Protein 3LMZ (pdb70)

InterPro domains:
  IPR006311 Twin-arginine translocation pathway, signal sequence [PS51318] (1-27)
  IPR013022 Xylose isomerase-like, TIM barrel domain [PF01261] (85-278)
  IPR036237 Xylose isomerase-like superfamily [SSF51658] (41-278)
  IPR050312 IolE/XylA/MocC-like [PTHR12110] (43-262)

Organism: Parabacteroides distasonis (strain ATCC 8503 / DSM 20701 / CIP 104284 / JCM 5825 / NCTC 11152) (NCBI:txid435591)

B-factor: mean 19.04, std 8.95, range [8.29, 67.95]

Foldseek 3Di:
DDDDDFFDDFQAAEAECLLQVVHEPLVVLVLCLVLVHAEYAAECRHPNLPHDLVRLVVSQVSSVVSNHDHAEYDQDEEDLVSVVSQLVSCVSNPYQEYEYAYDLVCVVVVLVSCVVRVGAYAYDADADVDDQRQAQVRQCVSPVPGDLSYHAHACASRQQNVHQSLVSCVVRVSRHQHEDFFWAHSHVPTDTFAAPPHDRDLLSNRPNPSSDNYYHYDGDDDSDCSVSVSRNSVVNSVSSGPD

Nearest PDB structures (foldseek):
  3lmz-assembly1_A-2  TM=1.003E+00  e=5.237E-51  Parabacteroides distasonis ATCC 8503
  3p6l-assembly1_A  TM=9.126E-01  e=1.736E-17  Parabacteroides distasonis ATCC 8503
  4kw2-assembly1_A  TM=7.508E-01  e=4.334E-14  Parabacteroides distasonis ATCC 8503
  7vpf-assembly1_B  TM=7.564E-01  e=5.403E-09  Paenibacillus sp. FSL H7-0331
  3u0h-assembly1_A  TM=7.330E-01  e=3.744E-09  Alicyclobacillus acidocaldarius subsp. acidocaldarius DSM 446

Solvent-accessible surface area: 11528 Å² total

Structure (mmCIF, N/CA/C/O backbone):
data_3LMZ
#
_entry.id   3LMZ
#
_cell.length_a   78.594
_cell.length_b   81.906
_cell.length_c   95.485
_cell.angle_alpha   90.000
_cell.angle_beta   90.000
_cell.angle_gamma   90.000
#
_symmetry.space_group_name_H-M   'C 2 2 21'
#
loop_
_entity.id
_entity.type
_entity.pdbx_description
1 polymer 'Putative sugar isomerase'
2 non-polymer 'CITRIC ACID'
3 non-polymer DI(HYDROXYETHYL)ETHE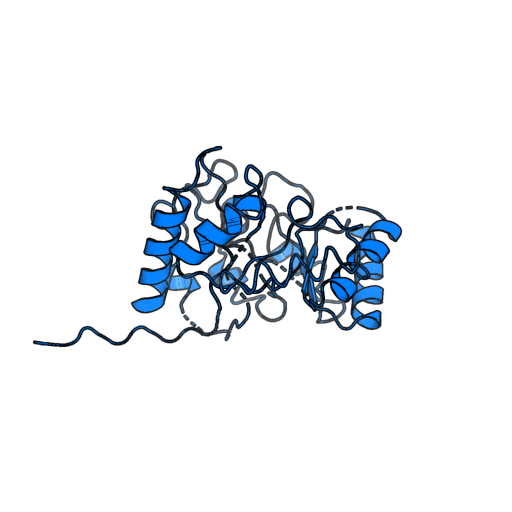R
4 non-polymer 'TRIETHYLENE GLYCOL'
5 water water
#
loop_
_atom_site.group_PDB
_atom_site.id
_atom_site.type_symbol
_atom_site.label_atom_id
_atom_site.label_alt_id
_atom_site.label_comp_id
_atom_site.label_asym_id
_atom_site.label_entity_id
_atom_site.label_seq_id
_atom_site.pdbx_PDB_ins_code
_atom_site.Cartn_x
_atom_site.Cartn_y
_atom_site.Cartn_z
_atom_site.occupancy
_atom_site.B_iso_or_equiv
_atom_site.auth_seq_id
_atom_site.auth_comp_id
_atom_site.auth_asym_id
_atom_site.auth_atom_id
_atom_site.pdbx_PDB_model_num
ATOM 1 N N . VAL A 1 7 ? -23.026 5.466 24.627 1.00 27.27 33 VAL A N 1
ATOM 2 C CA . VAL A 1 7 ? -21.776 6.203 25.086 1.00 27.61 33 VAL A CA 1
ATOM 3 C C . VAL A 1 7 ? -20.795 5.271 25.826 1.00 26.42 33 VAL A C 1
ATOM 4 O O . VAL A 1 7 ? -21.179 4.596 26.789 1.00 29.15 33 VAL A O 1
ATOM 8 N N A LYS A 1 8 ? -19.563 5.211 25.328 0.50 21.55 34 LYS A N 1
ATOM 9 N N B LYS A 1 8 ? -19.553 5.236 25.356 0.50 21.86 34 LYS A N 1
ATOM 10 C CA A LYS A 1 8 ? -18.504 4.390 25.889 0.50 20.57 34 LYS A CA 1
ATOM 11 C CA B LYS A 1 8 ? -18.520 4.362 25.882 0.50 20.95 34 LYS A CA 1
ATOM 12 C C A LYS A 1 8 ? -17.384 5.265 26.466 0.50 19.29 34 LYS A C 1
ATOM 13 C C B LYS A 1 8 ? -17.354 5.195 26.453 0.50 19.61 34 LYS A C 1
ATOM 14 O O A LYS A 1 8 ? -16.689 5.971 25.714 0.50 20.03 34 LYS A O 1
ATOM 15 O O B LYS A 1 8 ? -16.597 5.807 25.683 0.50 20.37 34 LYS A O 1
ATOM 26 N N . PRO A 1 9 ? -17.202 5.220 27.793 1.00 20.24 35 PRO A N 1
ATOM 27 C CA . PRO A 1 9 ? -16.087 5.928 28.440 1.00 20.55 35 PRO A CA 1
ATOM 28 C C . PRO A 1 9 ? -14.725 5.595 27.893 1.00 17.02 35 PRO A C 1
ATOM 29 O O . PRO A 1 9 ? -14.430 4.441 27.614 1.00 17.10 35 PRO A O 1
ATOM 33 N N . LYS A 1 10 ? -13.870 6.610 27.794 1.00 17.12 36 LYS A N 1
ATOM 34 C CA . LYS A 1 10 ? -12.486 6.383 27.387 1.00 16.17 36 LYS A CA 1
ATOM 35 C C . LYS A 1 10 ? -11.714 5.632 28.469 1.00 16.07 36 LYS A C 1
ATOM 36 O O . LYS A 1 10 ? -12.174 5.501 29.605 1.00 17.41 36 LYS A O 1
ATOM 42 N N . ALA A 1 11 ? -10.540 5.144 28.105 1.00 16.86 37 ALA A N 1
ATOM 43 C CA . ALA A 1 11 ? -9.711 4.415 29.067 1.00 17.15 37 ALA A CA 1
ATOM 44 C C . ALA A 1 11 ? -9.310 5.303 30.238 1.00 16.71 37 ALA A C 1
ATOM 45 O O . ALA A 1 11 ? -9.039 6.501 30.065 1.00 18.28 37 ALA A O 1
ATOM 47 N N . PRO A 1 12 ? -9.290 4.721 31.462 1.00 18.39 38 PRO A N 1
ATOM 48 C CA . PRO A 1 12 ? -8.720 5.453 32.598 1.00 19.46 38 PRO A CA 1
ATOM 49 C C . PRO A 1 12 ? -7.316 5.892 32.315 1.00 18.64 38 PRO A C 1
ATOM 50 O O . PRO A 1 12 ? -6.579 5.127 31.734 1.00 19.35 38 PRO A O 1
ATOM 54 N N . LYS A 1 13 ? -6.968 7.094 32.759 1.00 15.64 39 LYS A N 1
ATOM 55 C CA . LYS A 1 13 ? -5.583 7.553 32.635 1.00 16.07 39 LYS A CA 1
ATOM 56 C C . LYS A 1 13 ? -4.654 6.755 33.539 1.00 17.33 39 LYS A C 1
ATOM 57 O O . LYS A 1 13 ? -5.020 6.415 34.664 1.00 18.40 39 LYS A O 1
ATOM 63 N N . ALA A 1 14 ? -3.469 6.447 33.008 1.00 16.31 40 ALA A N 1
ATOM 64 C CA . ALA A 1 14 ? -2.454 5.693 33.752 1.00 16.78 40 ALA A CA 1
ATOM 65 C C . ALA A 1 14 ? -2.022 6.425 35.017 1.00 19.68 40 ALA A C 1
ATOM 66 O O . ALA A 1 14 ? -2.081 7.653 35.103 1.00 20.46 40 ALA A O 1
ATOM 68 N N . VAL A 1 15 ? -1.669 5.631 36.028 1.00 20.56 41 VAL A N 1
ATOM 69 C CA . VAL A 1 15 ? -1.142 6.147 37.302 1.00 22.90 41 VAL A CA 1
ATOM 70 C C . VAL A 1 15 ? 0.348 6.305 37.190 1.00 21.21 41 VAL A C 1
ATOM 71 O O . VAL A 1 15 ? 1.014 5.435 36.639 1.00 25.64 41 VAL A O 1
ATOM 75 N N . ASN A 1 16 ? 0.864 7.450 37.645 1.00 17.28 42 ASN A N 1
ATOM 76 C CA . ASN A 1 16 ? 2.304 7.710 37.599 1.00 17.05 42 ASN A CA 1
ATOM 77 C C . ASN A 1 16 ? 2.781 8.194 38.943 1.00 16.50 42 ASN A C 1
ATOM 78 O O . ASN A 1 16 ? 2.060 8.859 39.664 1.00 16.15 42 ASN A O 1
ATOM 83 N N . PRO A 1 17 ? 4.000 7.829 39.327 1.00 15.72 43 PRO A N 1
ATOM 84 C CA . PRO A 1 17 ? 4.51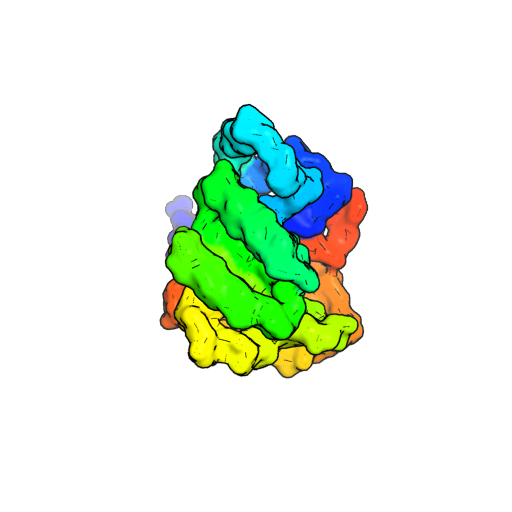8 8.210 40.662 1.00 15.56 43 PRO A CA 1
ATOM 85 C C . PRO A 1 17 ? 5.074 9.629 40.791 1.00 16.92 43 PRO A C 1
ATOM 86 O O . PRO A 1 17 ? 5.295 10.121 41.912 1.00 15.55 43 PRO A O 1
ATOM 90 N N . PHE A 1 18 ? 5.436 10.193 39.645 1.00 15.40 44 PHE A N 1
ATOM 91 C CA . PHE A 1 18 ? 6.016 11.509 39.555 1.00 12.92 44 PHE A CA 1
ATOM 92 C C . PHE A 1 18 ? 4.945 12.610 39.513 1.00 16.40 44 PHE A C 1
ATOM 93 O O . PHE A 1 18 ? 3.778 12.349 39.260 1.00 18.56 44 PHE A O 1
ATOM 101 N N . HIS A 1 19 ? 5.387 13.846 39.696 1.00 16.64 45 HIS A N 1
ATOM 102 C CA . HIS A 1 19 ? 4.524 15.018 39.648 1.00 17.10 45 HIS A CA 1
ATOM 103 C C . HIS A 1 19 ? 5.015 15.968 38.541 1.00 17.07 45 HIS A C 1
ATOM 104 O O . HIS A 1 19 ? 6.200 16.267 38.430 1.00 18.65 45 HIS A O 1
ATOM 111 N N . LEU A 1 20 ? 4.101 16.478 37.731 1.00 13.57 46 LEU A N 1
ATOM 112 C CA . LEU A 1 20 ? 4.388 17.437 36.690 1.00 12.53 46 LEU A CA 1
ATOM 113 C C . LEU A 1 20 ? 4.570 18.842 37.284 1.00 12.75 46 LEU A C 1
ATOM 114 O O . LEU A 1 20 ? 3.717 19.357 38.025 1.00 13.46 46 LEU A O 1
ATOM 119 N N . GLY A 1 21 ? 5.679 19.480 36.910 1.00 12.81 47 GLY A N 1
ATOM 120 C CA . GLY A 1 21 ? 5.940 20.852 37.344 1.00 13.01 47 GLY A CA 1
ATOM 121 C C . GLY A 1 21 ? 6.533 21.699 36.249 1.00 13.35 47 GLY A C 1
ATOM 122 O O . GLY A 1 21 ? 6.652 21.280 35.086 1.00 12.26 47 GLY A O 1
ATOM 139 N N . ALA A 1 23 ? 9.909 24.315 35.604 1.00 12.27 49 ALA A N 1
ATOM 140 C CA . ALA A 1 23 ? 11.213 24.821 35.990 1.00 12.38 49 ALA A CA 1
ATOM 141 C C . ALA A 1 23 ? 11.126 26.363 35.783 1.00 12.62 49 ALA A C 1
ATOM 142 O O . ALA A 1 23 ? 10.558 26.829 34.772 1.00 13.68 49 ALA A O 1
ATOM 144 N N . GLY A 1 24 ? 11.657 27.153 36.726 1.00 13.13 50 GLY A N 1
ATOM 145 C CA . GLY A 1 24 ? 11.467 28.592 36.657 1.00 12.26 50 GLY A CA 1
ATOM 146 C C . GLY A 1 24 ? 12.137 29.273 35.463 1.00 11.25 50 GLY A C 1
ATOM 147 O O . GLY A 1 24 ? 11.594 30.291 34.958 1.00 13.95 50 GLY A O 1
ATOM 148 N N . TYR A 1 25 ? 13.261 28.763 34.980 1.00 12.51 51 TYR A N 1
ATOM 149 C CA . TYR A 1 25 ? 13.947 29.370 33.841 1.00 12.22 51 TYR A CA 1
ATOM 150 C C . TYR A 1 25 ? 13.067 29.460 32.594 1.00 12.53 51 TYR A C 1
ATOM 151 O O . TYR A 1 25 ? 13.260 30.335 31.734 1.00 13.82 51 TYR A O 1
ATOM 160 N N . THR A 1 26 ? 12.089 28.540 32.491 1.00 12.61 52 THR A N 1
ATOM 161 C CA . THR A 1 26 ? 11.123 28.661 31.388 1.00 12.18 52 THR A CA 1
ATOM 162 C C . THR A 1 26 ? 10.565 30.090 31.263 1.00 13.32 52 THR A C 1
ATOM 163 O O . THR A 1 26 ? 10.282 30.576 30.162 1.00 15.36 52 THR A O 1
ATOM 167 N N . PHE A 1 27 ? 10.343 30.738 32.443 1.00 11.95 53 PHE A N 1
ATOM 168 C CA . PHE A 1 27 ? 9.751 32.059 32.557 1.00 13.60 53 PHE A CA 1
ATOM 169 C C . PHE A 1 27 ? 10.795 33.106 32.955 1.00 14.07 53 PHE A C 1
ATOM 170 O O . PHE A 1 27 ? 10.427 34.140 33.508 1.00 13.88 53 PHE A O 1
ATOM 178 N N . VAL A 1 28 ? 12.044 32.992 32.499 1.00 13.81 54 VAL A N 1
ATOM 179 C CA . VAL A 1 28 ? 13.062 33.991 32.832 1.00 12.82 54 VAL A CA 1
ATOM 180 C C . VAL A 1 28 ? 12.689 35.379 32.356 1.00 14.46 54 VAL A C 1
ATOM 181 O O . VAL A 1 28 ? 13.067 36.366 32.987 1.00 14.37 54 VAL A O 1
ATOM 185 N N . ASN A 1 29 ? 11.926 35.480 31.250 1.00 14.19 55 ASN A N 1
ATOM 186 C CA . ASN A 1 29 ? 11.540 36.751 30.700 1.00 14.44 55 ASN A CA 1
ATOM 187 C C . ASN A 1 29 ? 10.182 37.304 31.199 1.00 14.54 55 ASN A C 1
ATOM 188 O O . ASN A 1 29 ? 9.704 38.358 30.694 1.00 17.61 55 ASN A O 1
ATOM 193 N N . PHE A 1 30 ? 9.558 36.601 32.165 1.00 13.43 56 PHE A N 1
ATOM 194 C CA . PHE A 1 30 ? 8.234 36.891 32.665 1.00 14.62 56 PHE A CA 1
ATOM 195 C C . PHE A 1 30 ? 8.155 36.995 34.166 1.00 14.19 56 PHE A C 1
ATOM 196 O O . PHE A 1 30 ? 8.927 36.332 34.879 1.00 15.82 56 PHE A O 1
ATOM 204 N N . ASP A 1 31 ? 7.264 37.842 34.657 1.00 13.24 57 ASP A N 1
ATOM 205 C CA . ASP A 1 31 ? 7.074 37.983 36.081 1.00 15.02 57 ASP A CA 1
ATOM 206 C C . ASP A 1 31 ? 6.340 36.818 36.712 1.00 15.40 57 ASP A C 1
ATOM 207 O O . ASP A 1 31 ? 5.809 35.913 36.047 1.00 13.91 57 ASP A O 1
ATOM 212 N N . LEU A 1 32 ? 6.313 36.842 38.032 1.00 15.11 58 LEU A N 1
ATOM 213 C CA . LEU A 1 32 ? 5.649 35.740 38.756 1.00 14.23 58 LEU A CA 1
ATOM 214 C C . LEU A 1 32 ? 4.152 35.660 38.468 1.00 13.53 58 LEU A C 1
ATOM 215 O O . LEU A 1 32 ? 3.621 34.544 38.340 1.00 13.52 58 LEU A O 1
ATOM 220 N N A ASP A 1 33 ? 3.488 36.807 38.364 0.50 15.20 59 ASP A N 1
ATOM 221 N N B ASP A 1 33 ? 3.490 36.800 38.370 0.50 13.48 59 ASP A N 1
ATOM 222 C CA A ASP A 1 33 ? 2.049 36.816 38.024 0.50 17.69 59 ASP A CA 1
ATOM 223 C CA B ASP A 1 33 ? 2.049 36.798 38.070 0.50 14.87 59 ASP A CA 1
ATOM 224 C C A ASP A 1 33 ? 1.791 36.031 36.739 0.50 17.70 59 ASP A C 1
ATOM 225 C C B ASP A 1 33 ? 1.739 36.088 36.724 0.50 16.79 59 ASP A C 1
ATOM 226 O O A ASP A 1 33 ? 0.967 35.104 36.685 0.50 15.38 59 ASP A O 1
ATOM 227 O O B ASP A 1 33 ? 0.833 35.239 36.624 0.50 16.39 59 ASP A O 1
ATOM 236 N N . THR A 1 34 ? 2.506 36.405 35.686 1.00 15.24 60 THR A N 1
ATOM 237 C CA . THR A 1 34 ? 2.353 35.760 34.373 1.00 14.34 60 THR A CA 1
ATOM 238 C C . THR A 1 34 ? 2.665 34.259 34.490 1.00 13.54 60 THR A C 1
ATOM 239 O O . THR A 1 34 ? 1.955 33.426 33.924 1.00 13.97 60 THR A O 1
ATOM 243 N N . THR A 1 35 ? 3.740 33.918 35.210 1.00 12.59 61 THR A N 1
ATOM 244 C CA . THR A 1 35 ? 4.130 32.501 35.409 1.00 12.86 61 THR A CA 1
ATOM 245 C C . THR A 1 35 ? 3.007 31.718 36.078 1.00 13.50 61 THR A C 1
ATOM 246 O O . THR A 1 35 ? 2.605 30.698 35.592 1.00 13.83 61 THR A O 1
ATOM 250 N N . LEU A 1 36 ? 2.478 32.224 37.195 1.00 13.75 62 LEU A N 1
ATOM 251 C CA . LEU A 1 36 ? 1.447 31.489 37.943 1.00 11.96 62 LEU A CA 1
ATOM 252 C C . LEU A 1 36 ? 0.147 31.387 37.123 1.00 13.92 62 LEU A C 1
ATOM 253 O O . LEU A 1 36 ? -0.498 30.354 37.144 1.00 15.05 62 LEU A O 1
ATOM 258 N N . LYS A 1 37 ? -0.238 32.429 36.430 1.00 13.16 63 LYS A N 1
ATOM 259 C CA . LYS A 1 37 ? -1.425 32.387 35.610 1.00 14.90 63 LYS A CA 1
ATOM 260 C C . LYS A 1 37 ? -1.294 31.314 34.500 1.00 15.38 63 LYS A C 1
ATOM 261 O O . LYS A 1 37 ? -2.245 30.573 34.182 1.00 15.16 63 LYS A O 1
ATOM 267 N N . THR A 1 38 ? -0.090 31.221 33.908 1.00 13.92 64 THR A N 1
ATOM 268 C CA . THR A 1 38 ? 0.137 30.250 32.897 1.00 12.98 64 THR A CA 1
ATOM 269 C C . THR A 1 38 ? 0.057 28.861 33.482 1.00 12.72 64 THR A C 1
ATOM 270 O O . THR A 1 38 ? -0.591 27.976 32.897 1.00 12.94 64 THR A O 1
ATOM 274 N N . LEU A 1 39 ? 0.737 28.585 34.598 1.00 12.19 65 LEU A N 1
ATOM 275 C CA . LEU A 1 39 ? 0.618 27.252 35.214 1.00 13.05 65 LEU A CA 1
ATOM 276 C C . LEU A 1 39 ? -0.844 26.904 35.526 1.00 12.03 65 LEU A C 1
ATOM 277 O O . LEU A 1 39 ? -1.272 25.771 35.338 1.00 13.88 65 LEU A O 1
ATOM 282 N N . GLU A 1 40 ? -1.559 27.848 36.091 1.00 12.30 66 GLU A N 1
ATOM 283 C CA . GLU A 1 40 ? -2.959 27.657 36.467 1.00 12.10 66 GLU A CA 1
ATOM 284 C C . GLU A 1 40 ? -3.773 27.188 35.239 1.00 11.71 66 GLU A C 1
ATOM 285 O O . GLU A 1 40 ? -4.541 26.244 35.295 1.00 13.33 66 GLU A O 1
ATOM 291 N N . ARG A 1 41 ? -3.603 27.888 34.114 1.00 11.91 67 ARG A N 1
ATOM 292 C CA . ARG A 1 41 ? -4.336 27.582 32.876 1.00 11.95 67 ARG A CA 1
ATOM 293 C C . ARG A 1 41 ? -3.915 26.185 32.322 1.00 12.50 67 ARG A C 1
ATOM 294 O O . ARG A 1 41 ? -4.726 25.532 31.724 1.00 12.64 67 ARG A O 1
ATOM 302 N N . LEU A 1 42 ? -2.651 25.813 32.528 1.00 12.48 68 LEU A N 1
ATOM 303 C CA . LEU A 1 42 ? -2.160 24.494 32.128 1.00 13.59 68 LEU A CA 1
ATOM 304 C C . LEU A 1 42 ? -2.427 23.362 33.088 1.00 13.60 68 LEU A C 1
ATOM 305 O O . LEU A 1 42 ? -2.083 22.234 32.820 1.00 11.98 68 LEU A O 1
ATOM 310 N N . ASP A 1 43 ? -3.116 23.636 34.200 1.00 12.35 69 ASP A N 1
ATOM 311 C CA . ASP A 1 43 ? -3.373 22.631 35.243 1.00 12.39 69 ASP A CA 1
ATOM 312 C C . ASP A 1 43 ? -2.102 22.041 35.837 1.00 13.27 69 ASP A C 1
ATOM 313 O O . ASP A 1 43 ? -2.028 20.862 36.158 1.00 15.01 69 ASP A O 1
ATOM 318 N N . ILE A 1 44 ? -1.101 22.894 36.055 1.00 13.86 70 ILE A N 1
ATOM 319 C CA . ILE A 1 44 ? 0.186 22.517 36.629 1.00 10.80 70 ILE A CA 1
ATOM 320 C C . ILE A 1 44 ? 0.252 23.130 38.037 1.00 11.98 70 ILE A C 1
ATOM 321 O O . ILE A 1 44 ? -0.029 24.323 38.203 1.00 13.12 70 ILE A O 1
ATOM 326 N N . HIS A 1 45 ? 0.681 22.316 38.995 1.00 14.03 71 HIS A N 1
ATOM 327 C CA . HIS A 1 45 ? 0.519 22.640 40.419 1.00 12.98 71 HIS A CA 1
ATOM 328 C C . HIS A 1 45 ? 1.841 22.773 41.146 1.00 11.58 71 HIS A C 1
ATOM 329 O O . HIS A 1 45 ? 1.817 22.969 42.331 1.00 12.57 71 HIS A O 1
ATOM 336 N N . TYR A 1 46 ? 2.967 22.674 40.410 1.00 12.24 72 TYR A N 1
ATOM 337 C CA . TYR A 1 46 ? 4.274 22.730 41.056 1.00 12.25 72 TYR A CA 1
ATOM 338 C C . TYR A 1 46 ? 5.219 23.630 40.253 1.00 12.90 72 TYR A C 1
ATOM 339 O O . TYR A 1 46 ? 5.305 23.486 39.062 1.00 13.84 72 TYR A O 1
ATOM 348 N N . LEU A 1 47 ? 5.966 24.468 40.992 1.00 12.97 73 LEU A N 1
ATOM 349 C CA . LEU A 1 47 ? 6.903 25.423 40.420 1.00 13.99 73 LEU A CA 1
ATOM 350 C C . LEU A 1 47 ? 8.229 25.302 41.206 1.00 13.46 73 LEU A C 1
ATOM 351 O O . LEU A 1 47 ? 8.234 25.354 42.440 1.00 14.88 73 LEU A O 1
ATOM 356 N N . CYS A 1 48 ? 9.330 25.215 40.447 1.00 11.90 74 CYS A N 1
ATOM 357 C CA . CYS A 1 48 ? 10.632 25.321 41.054 1.00 13.68 74 CYS A CA 1
ATOM 358 C C . CYS A 1 48 ? 11.000 26.810 41.111 1.00 14.71 74 CYS A C 1
ATOM 359 O O . CYS A 1 48 ? 10.889 27.523 40.105 1.00 16.13 74 CYS A O 1
ATOM 362 N N . ILE A 1 49 ? 11.415 27.303 42.302 1.00 13.12 75 ILE A N 1
ATOM 363 C CA . ILE A 1 49 ? 11.487 28.733 42.557 1.00 13.54 75 ILE A CA 1
ATOM 364 C C . ILE A 1 49 ? 12.846 29.300 42.162 1.00 13.27 75 ILE A C 1
ATOM 365 O O . ILE A 1 49 ? 13.872 28.884 42.753 1.00 12.59 75 ILE A O 1
ATOM 370 N N . LYS A 1 50 ? 12.835 30.347 41.312 1.00 14.51 76 LYS A N 1
ATOM 371 C CA . LYS A 1 50 ? 14.016 31.057 40.862 1.00 13.27 76 LYS A CA 1
ATOM 372 C C . LYS A 1 50 ? 14.132 32.437 41.499 1.00 14.23 76 LYS A C 1
ATOM 373 O O . LYS A 1 50 ? 13.133 33.030 41.876 1.00 14.02 76 LYS A O 1
ATOM 379 N N . ASP A 1 51 ? 15.381 32.874 41.629 1.00 14.71 77 ASP A N 1
ATOM 380 C CA . ASP A 1 51 ? 15.688 34.146 42.248 1.00 15.69 77 ASP A CA 1
ATOM 381 C C . ASP A 1 51 ? 15.038 35.351 41.571 1.00 15.61 77 ASP A C 1
ATOM 382 O O . ASP A 1 51 ? 14.707 36.336 42.228 1.00 14.63 77 ASP A O 1
ATOM 387 N N . PHE A 1 52 ? 14.804 35.271 40.248 1.00 15.71 78 PHE A N 1
ATOM 388 C CA . PHE A 1 52 ? 14.101 36.364 39.539 1.00 15.14 78 PHE A CA 1
ATOM 389 C C . PHE A 1 52 ? 12.607 36.488 39.844 1.00 14.50 78 PHE A C 1
ATOM 390 O O . PHE A 1 52 ? 11.948 37.493 39.501 1.00 16.27 78 PHE A O 1
ATOM 398 N N . HIS A 1 53 ? 12.061 35.471 40.493 1.00 14.41 79 HIS A N 1
ATOM 399 C CA . HIS A 1 53 ? 10.730 35.513 41.072 1.00 14.44 79 HIS A CA 1
ATOM 400 C C . HIS A 1 53 ? 10.704 35.728 42.611 1.00 16.02 79 HIS A C 1
ATOM 401 O O . HIS A 1 53 ? 9.817 36.439 43.130 1.00 15.17 79 HIS A O 1
ATOM 408 N N . LEU A 1 54 ? 11.669 35.132 43.322 1.00 13.80 80 LEU A N 1
ATOM 409 C CA . LEU A 1 54 ? 11.739 35.296 44.767 1.00 13.92 80 LEU A CA 1
ATOM 410 C C . LEU A 1 54 ? 13.218 35.464 45.140 1.00 15.64 80 LEU A C 1
ATOM 411 O O . LEU A 1 54 ? 13.931 34.467 45.393 1.00 13.69 80 LEU A O 1
ATOM 416 N N . PRO A 1 55 ? 13.681 36.703 45.169 1.00 13.46 81 PRO A N 1
ATOM 417 C CA . PRO A 1 55 ? 15.093 36.940 45.488 1.00 14.09 81 PRO A CA 1
ATOM 418 C C . PRO A 1 55 ? 15.504 36.389 46.840 1.00 13.42 81 PRO A C 1
ATOM 419 O O . PRO A 1 55 ? 14.683 36.358 47.779 1.00 12.71 81 PRO A O 1
ATOM 423 N N . LEU A 1 56 ? 16.788 36.023 46.940 1.00 14.11 82 LEU A N 1
ATOM 424 C CA . LEU A 1 56 ? 17.306 35.386 48.131 1.00 15.26 82 LEU A CA 1
ATOM 425 C C . LEU A 1 56 ? 17.193 36.271 49.390 1.00 16.56 82 LEU A C 1
ATOM 426 O O . LEU A 1 56 ? 17.084 35.749 50.481 1.00 20.71 82 LEU A O 1
ATOM 431 N N . ASN A 1 57 ? 17.179 37.577 49.248 1.00 14.92 83 ASN A N 1
ATOM 432 C CA . ASN A 1 57 ? 17.073 38.441 50.409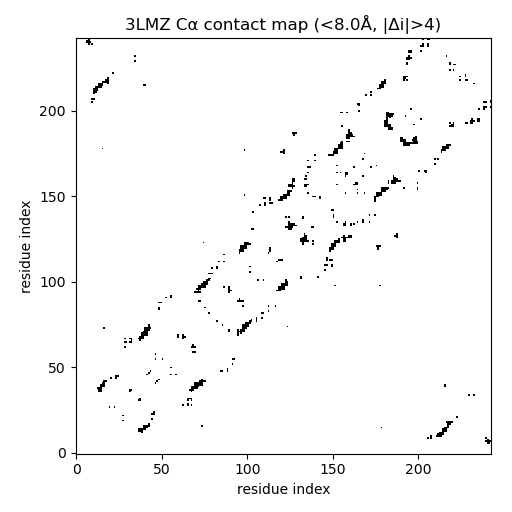 1.00 18.34 83 ASN A CA 1
ATOM 433 C C . ASN A 1 57 ? 15.650 38.925 50.648 1.00 16.13 83 ASN A C 1
ATOM 434 O O . ASN A 1 57 ? 15.453 39.909 51.340 1.00 16.01 83 ASN A O 1
ATOM 439 N N . SER A 1 58 ? 14.659 38.252 50.054 1.00 13.58 84 SER A N 1
ATOM 440 C CA . SER A 1 58 ? 13.279 38.608 50.298 1.00 14.25 84 SER A CA 1
ATOM 441 C C . SER A 1 58 ? 12.979 38.573 51.792 1.00 14.15 84 SER A C 1
ATOM 442 O O . SER A 1 58 ? 13.546 37.732 52.537 1.00 14.12 84 SER A O 1
ATOM 445 N N . THR A 1 59 ? 12.137 39.487 52.255 1.00 12.61 85 THR A N 1
ATOM 446 C CA . THR A 1 59 ? 11.770 39.517 53.658 1.00 13.60 85 THR A CA 1
ATOM 447 C C . THR A 1 59 ? 10.820 38.395 54.020 1.00 14.15 85 THR A C 1
ATOM 448 O O . THR A 1 59 ? 10.172 37.775 53.133 1.00 13.71 85 THR A O 1
ATOM 452 N N . ASP A 1 60 ? 10.631 38.187 55.308 1.00 13.49 86 ASP A N 1
ATOM 453 C CA . ASP A 1 60 ? 9.664 37.160 55.753 1.00 14.62 86 ASP A CA 1
ATOM 454 C C . ASP A 1 60 ? 8.282 37.459 55.170 1.00 13.84 86 ASP A C 1
ATOM 455 O O . ASP A 1 60 ? 7.567 36.556 54.702 1.00 15.59 86 ASP A O 1
ATOM 460 N N . GLU A 1 61 ? 7.894 38.736 55.199 1.00 13.85 87 GLU A N 1
ATOM 461 C CA . GLU A 1 61 ? 6.585 39.151 54.678 1.00 14.53 87 GLU A CA 1
ATOM 462 C C . GLU A 1 61 ? 6.508 38.894 53.177 1.00 12.62 87 GLU A C 1
ATOM 463 O O . GLU A 1 61 ? 5.489 38.385 52.659 1.00 13.42 87 GLU A O 1
ATOM 469 N N . GLN A 1 62 ? 7.574 39.232 52.437 1.00 12.68 88 GLN A N 1
ATOM 470 C CA . GLN A 1 62 ? 7.607 38.916 50.999 1.00 13.05 88 GLN A CA 1
ATOM 471 C C . GLN A 1 62 ? 7.489 37.420 50.694 1.00 12.14 88 GLN A C 1
ATOM 472 O O . GLN A 1 62 ? 6.845 37.045 49.732 1.00 14.17 88 GLN A O 1
ATOM 478 N N . ILE A 1 63 ? 8.132 36.595 51.520 1.00 13.27 89 ILE A N 1
ATOM 479 C CA . ILE A 1 63 ? 8.009 35.128 51.386 1.00 12.32 89 ILE A CA 1
ATOM 480 C C . ILE A 1 63 ? 6.589 34.656 51.627 1.00 12.87 89 ILE A C 1
ATOM 481 O O . ILE A 1 63 ? 6.056 33.869 50.848 1.00 14.36 89 ILE A O 1
ATOM 486 N N A ARG A 1 64 ? 5.953 35.161 52.686 0.50 13.81 90 ARG A N 1
ATOM 487 N N B ARG A 1 64 ? 5.944 35.167 52.671 0.50 13.86 90 ARG A N 1
ATOM 488 C CA A ARG A 1 64 ? 4.542 34.850 52.937 0.50 15.36 90 ARG A CA 1
ATOM 489 C CA B ARG A 1 64 ? 4.552 34.799 52.915 0.50 15.84 90 ARG A CA 1
ATOM 490 C C A ARG A 1 64 ? 3.688 35.230 51.719 0.50 14.63 90 ARG A C 1
ATOM 491 C C B ARG A 1 64 ? 3.666 35.235 51.727 0.50 14.91 90 ARG A C 1
ATOM 492 O O A ARG A 1 64 ? 2.855 34.453 51.255 0.50 15.75 90 ARG A O 1
ATOM 493 O O B ARG A 1 64 ? 2.785 34.494 51.288 0.50 16.25 90 ARG A O 1
ATOM 508 N N . ALA A 1 65 ? 3.914 36.437 51.193 1.00 14.01 91 ALA A N 1
ATOM 509 C CA . ALA A 1 65 ? 3.129 36.963 50.051 1.00 13.47 91 ALA A CA 1
ATOM 510 C C . ALA A 1 65 ? 3.332 36.051 48.840 1.00 14.31 91 ALA A C 1
ATOM 511 O O . ALA A 1 65 ? 2.404 35.773 48.064 1.00 14.75 91 ALA A O 1
ATOM 513 N N . PHE A 1 66 ? 4.542 35.552 48.654 1.00 13.45 92 PHE A N 1
ATOM 514 C CA . PHE A 1 66 ? 4.848 34.635 47.553 1.00 14.76 92 PHE A CA 1
ATOM 515 C C . PHE A 1 66 ? 4.078 33.349 47.693 1.00 15.22 92 PHE A C 1
ATOM 516 O O . PHE A 1 66 ? 3.360 32.947 46.783 1.00 14.53 92 PHE A O 1
ATOM 524 N N . HIS A 1 67 ? 4.082 32.792 48.891 1.00 13.82 93 HIS A N 1
ATOM 525 C CA . HIS A 1 67 ? 3.327 31.579 49.117 1.00 15.11 93 HIS A CA 1
ATOM 526 C C . HIS A 1 67 ? 1.825 31.770 48.906 1.00 15.55 93 HIS A C 1
ATOM 527 O O . HIS A 1 67 ? 1.136 30.879 48.341 1.00 14.73 93 HIS A O 1
ATOM 534 N N . ASP A 1 68 ? 1.304 32.908 49.373 1.00 13.51 94 ASP A N 1
ATOM 535 C CA . ASP A 1 68 ? -0.116 33.147 49.246 1.00 15.51 94 ASP A CA 1
ATOM 536 C C . ASP A 1 68 ? -0.519 33.304 47.798 1.00 14.93 94 ASP A C 1
ATOM 537 O O . ASP A 1 68 ? -1.560 32.812 47.364 1.00 14.34 94 ASP A O 1
ATOM 542 N N A LYS A 1 69 ? 0.307 33.989 47.007 0.50 14.19 95 LYS A N 1
ATOM 543 N N B LYS A 1 69 ? 0.321 33.989 47.031 0.50 14.32 95 LYS A N 1
ATOM 544 C CA A LYS A 1 69 ? -0.001 34.143 45.589 0.50 15.10 95 LYS A CA 1
ATOM 545 C CA B LYS A 1 69 ? 0.085 34.181 45.612 0.50 15.61 95 LYS A CA 1
ATOM 546 C C A LYS A 1 69 ? 0.047 32.781 44.876 0.50 11.93 95 LYS A C 1
ATOM 547 C C B LYS A 1 69 ? 0.110 32.836 44.845 0.50 12.77 95 LYS A C 1
ATOM 548 O O A LYS A 1 69 ? -0.848 32.436 44.071 0.50 13.29 95 LYS A O 1
ATOM 549 O O B LYS A 1 69 ? -0.707 32.574 43.950 0.50 12.55 95 LYS A O 1
ATOM 560 N N . CYS A 1 70 ? 1.096 32.013 45.159 1.00 14.44 96 CYS A N 1
ATOM 561 C CA . CYS A 1 70 ? 1.199 30.662 44.612 1.00 13.65 96 CYS A CA 1
ATOM 562 C C . CYS A 1 70 ? -0.083 29.840 44.930 1.00 15.24 96 CYS A C 1
ATOM 563 O O . CYS A 1 70 ? -0.737 29.287 44.015 1.00 14.16 96 CYS A O 1
ATOM 566 N N . ALA A 1 71 ? -0.514 29.850 46.195 1.00 12.70 97 ALA A N 1
ATOM 567 C CA . ALA A 1 71 ? -1.684 29.077 46.633 1.00 15.03 97 ALA A CA 1
ATOM 568 C C . ALA A 1 71 ? -2.948 29.564 45.922 1.00 13.07 97 ALA A C 1
ATOM 569 O O . ALA A 1 71 ? -3.813 28.768 45.563 1.00 14.94 97 ALA A O 1
ATOM 571 N N . ALA A 1 72 ? -3.062 30.881 45.732 1.00 12.85 98 ALA A N 1
ATOM 572 C CA . ALA A 1 72 ? -4.227 31.414 45.036 1.00 12.60 98 ALA A CA 1
ATOM 573 C C . ALA A 1 72 ? -4.376 30.894 43.596 1.00 15.04 98 ALA A C 1
ATOM 574 O O . ALA A 1 72 ? -5.479 30.926 43.027 1.00 16.72 98 ALA A O 1
ATOM 576 N N . HIS A 1 73 ? -3.245 30.514 42.989 1.00 12.85 99 HIS A N 1
ATOM 577 C CA . HIS A 1 73 ? -3.209 29.914 41.677 1.00 12.37 99 HIS A CA 1
ATOM 578 C C . HIS A 1 73 ? -3.045 28.415 41.690 1.00 13.44 99 HIS A C 1
ATOM 579 O O . HIS A 1 73 ? -2.747 27.806 40.667 1.00 14.41 99 HIS A O 1
ATOM 586 N N . LYS A 1 74 ? -3.219 27.809 42.868 1.00 13.41 100 LYS A N 1
ATOM 587 C CA . LYS A 1 74 ? -3.148 26.360 43.048 1.00 13.16 100 LYS A CA 1
ATOM 588 C C . LYS A 1 74 ? -1.784 25.817 42.649 1.00 15.06 100 LYS A C 1
ATOM 589 O O . LYS A 1 74 ? -1.685 24.686 42.204 1.00 14.20 100 LYS A O 1
ATOM 595 N N . VAL A 1 75 ? -0.746 26.571 43.007 1.00 14.03 101 VAL A N 1
ATOM 596 C CA . VAL A 1 75 ? 0.642 26.173 42.793 1.00 14.35 101 VAL A CA 1
ATOM 597 C C . VAL A 1 75 ? 1.400 26.125 44.104 1.00 12.87 101 VAL A C 1
ATOM 598 O O . VAL A 1 75 ? 1.224 26.955 44.964 1.00 16.79 101 VAL A O 1
ATOM 602 N N . THR A 1 76 ? 2.219 25.097 44.220 1.00 13.04 102 THR A N 1
ATOM 603 C CA . THR A 1 76 ? 3.173 24.871 45.309 1.00 13.84 102 THR A CA 1
ATOM 604 C C . THR A 1 76 ? 4.599 25.084 44.782 1.00 14.07 102 THR A C 1
ATOM 605 O O . THR A 1 76 ? 5.019 24.436 43.788 1.00 14.19 102 THR A O 1
ATOM 609 N N . GLY A 1 77 ? 5.345 25.960 45.463 1.00 15.34 103 GLY A N 1
ATOM 610 C CA . GLY A 1 77 ? 6.749 26.089 45.222 1.00 13.83 103 GLY A CA 1
ATOM 611 C C . GLY A 1 77 ? 7.457 24.940 45.920 1.00 16.04 103 GLY A C 1
ATOM 612 O O . GLY A 1 77 ? 7.557 24.921 47.147 1.00 18.57 103 GLY A O 1
ATOM 613 N N . TYR A 1 78 ? 7.975 23.976 45.149 1.00 15.45 104 TYR A N 1
ATOM 614 C CA . TYR A 1 78 ? 8.413 22.691 45.698 1.00 16.47 104 TYR A CA 1
ATOM 615 C C . TYR A 1 78 ? 9.905 22.564 46.008 1.00 15.26 104 TYR A C 1
ATOM 616 O O . TYR A 1 78 ? 10.322 21.614 46.730 1.00 16.06 104 TYR A O 1
ATOM 625 N N . ALA A 1 79 ? 10.689 23.454 45.413 1.00 14.34 105 ALA A N 1
ATOM 626 C CA . ALA A 1 79 ? 12.129 23.481 45.580 1.00 13.73 105 ALA A CA 1
ATOM 627 C C . ALA A 1 79 ? 12.583 24.877 45.167 1.00 12.20 105 ALA A C 1
ATOM 628 O O . ALA A 1 79 ? 11.809 25.671 44.631 1.00 13.70 105 ALA A O 1
ATOM 630 N N . VAL A 1 80 ? 13.852 25.125 45.462 1.00 12.69 106 VAL A N 1
ATOM 631 C CA . VAL A 1 80 ? 14.511 26.360 44.992 1.00 12.38 106 VAL A CA 1
ATOM 632 C C . VAL A 1 80 ? 15.679 26.038 44.052 1.00 12.69 106 VAL A C 1
ATOM 633 O O . VAL A 1 80 ? 16.427 25.048 44.310 1.00 15.20 106 VAL A O 1
ATOM 637 N N . GLY A 1 81 ? 15.802 26.848 42.989 1.00 12.28 107 GLY A N 1
ATOM 638 C CA . GLY A 1 81 ? 16.955 26.772 42.082 1.00 12.52 107 GLY A CA 1
ATOM 639 C C . GLY A 1 81 ? 16.585 26.440 40.669 1.00 14.19 107 GLY A C 1
ATOM 640 O O . GLY A 1 81 ? 15.414 26.419 40.335 1.00 14.83 107 GLY A O 1
ATOM 641 N N . PRO A 1 82 ? 17.575 26.133 39.832 1.00 14.37 108 PRO A N 1
ATOM 642 C CA . PRO A 1 82 ? 18.985 26.064 40.199 1.00 16.89 108 PRO A CA 1
ATOM 643 C C . PRO A 1 82 ? 19.604 27.336 40.777 1.00 14.09 108 PRO A C 1
ATOM 644 O O . PRO A 1 82 ? 19.371 28.430 40.313 1.00 15.73 108 PRO A O 1
ATOM 648 N N . ILE A 1 83 ? 20.435 27.156 41.790 1.00 13.45 109 ILE A N 1
ATOM 649 C CA . ILE A 1 83 ? 21.230 28.210 42.412 1.00 14.81 109 ILE A CA 1
ATOM 650 C C . ILE A 1 83 ? 22.706 27.846 42.211 1.00 14.22 109 ILE A C 1
ATOM 651 O O . ILE A 1 83 ? 23.147 26.804 42.693 1.00 13.39 109 ILE A O 1
ATOM 656 N N . TYR A 1 84 ? 23.445 28.669 41.491 1.00 14.55 110 TYR A N 1
ATOM 657 C CA . TYR A 1 84 ? 24.860 28.473 41.274 1.00 13.17 110 TYR A CA 1
ATOM 658 C C . TYR A 1 84 ? 25.578 28.893 42.573 1.00 15.20 110 TYR A C 1
ATOM 659 O O . TYR A 1 84 ? 25.211 29.940 43.172 1.00 15.81 110 TYR A O 1
ATOM 676 N N . LYS A 1 86 ? 29.514 29.300 44.208 1.00 15.12 112 LYS A N 1
ATOM 677 C CA . LYS A 1 86 ? 30.968 29.289 43.965 1.00 16.27 112 LYS A CA 1
ATOM 678 C C . LYS A 1 86 ? 31.792 29.586 45.240 1.00 16.07 112 LYS A C 1
ATOM 679 O O . LYS A 1 86 ? 33.011 29.732 45.158 1.00 17.10 112 LYS A O 1
ATOM 685 N N . SER A 1 87 ? 31.139 29.691 46.384 1.00 13.89 113 SER A N 1
ATOM 686 C CA . SER A 1 87 ? 31.838 29.887 47.644 1.00 13.40 113 SER A CA 1
ATOM 687 C C . SER A 1 87 ? 31.019 29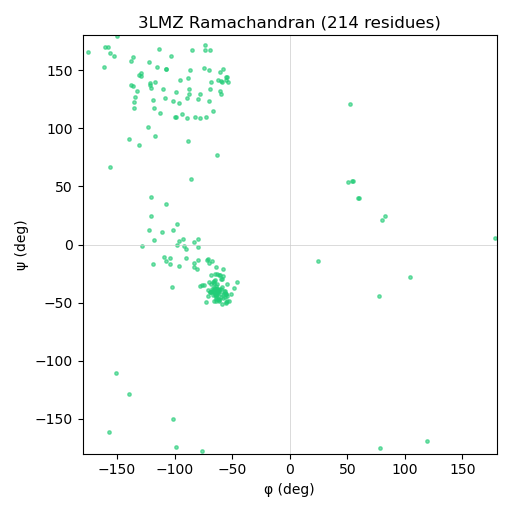.322 48.784 1.00 16.22 113 SER A C 1
ATOM 688 O O . SER A 1 87 ? 29.783 29.138 48.650 1.00 15.03 113 SER A O 1
ATOM 691 N N . GLU A 1 88 ? 31.671 29.105 49.922 1.00 15.44 114 GLU A N 1
ATOM 692 C CA . GLU A 1 88 ? 30.976 28.577 51.079 1.00 15.23 114 GLU A CA 1
ATOM 693 C C . GLU A 1 88 ? 29.874 29.560 51.508 1.00 15.79 114 GLU A C 1
ATOM 694 O O . GLU A 1 88 ? 28.810 29.137 51.967 1.00 16.09 114 GLU A O 1
ATOM 700 N N . GLU A 1 89 ? 30.151 30.862 51.418 1.00 16.87 115 GLU A N 1
ATOM 701 C CA . GLU A 1 89 ? 29.139 31.871 51.788 1.00 18.88 115 GLU A CA 1
ATOM 702 C C . GLU A 1 89 ? 27.867 31.723 50.918 1.00 15.58 115 GLU A C 1
ATOM 703 O O . GLU A 1 89 ? 26.743 31.822 51.426 1.00 14.99 115 GLU A O 1
ATOM 709 N N . GLU A 1 90 ? 28.029 31.509 49.617 1.00 14.69 116 GLU A N 1
ATOM 710 C CA . GLU A 1 90 ? 26.851 31.334 48.766 1.00 14.08 116 GLU A CA 1
ATOM 711 C C . GLU A 1 90 ? 26.066 30.099 49.176 1.00 15.82 116 GLU A C 1
ATOM 712 O O . GLU A 1 90 ? 24.846 30.082 49.069 1.00 15.23 116 GLU A O 1
ATOM 718 N N . ILE A 1 91 ? 26.781 29.044 49.545 1.00 13.32 117 ILE A N 1
ATOM 719 C CA . ILE A 1 91 ? 26.139 27.816 49.987 1.00 13.40 117 ILE A CA 1
ATOM 720 C C . ILE A 1 91 ? 25.358 28.116 51.275 1.00 12.70 117 ILE A C 1
ATOM 721 O O . ILE A 1 91 ? 24.219 27.700 51.473 1.00 13.81 117 ILE A O 1
ATOM 726 N N . ASP A 1 92 ? 26.031 28.782 52.214 1.00 13.27 118 ASP A N 1
ATOM 727 C CA . ASP A 1 92 ? 25.374 29.175 53.477 1.00 14.35 118 ASP A CA 1
ATOM 728 C C . ASP A 1 92 ? 24.089 29.937 53.206 1.00 13.33 118 ASP A C 1
ATOM 729 O O . ASP A 1 92 ? 23.027 29.700 53.859 1.00 14.56 118 ASP A O 1
ATOM 734 N N . ARG A 1 93 ? 24.175 30.927 52.325 1.00 14.23 119 ARG A N 1
ATOM 735 C CA . ARG A 1 93 ? 23.007 31.736 51.989 1.00 13.94 119 ARG A CA 1
ATOM 736 C C . ARG A 1 93 ? 21.885 30.923 51.322 1.00 14.27 119 ARG A C 1
ATOM 737 O O . ARG A 1 93 ? 20.684 31.130 51.622 1.00 15.93 119 ARG A O 1
ATOM 745 N N . ALA A 1 94 ? 22.262 29.971 50.456 1.00 13.64 120 ALA A N 1
ATOM 746 C CA . ALA A 1 94 ? 21.245 29.158 49.758 1.00 12.71 120 ALA A CA 1
ATOM 747 C C . ALA A 1 94 ? 20.475 28.221 50.699 1.00 12.90 120 ALA A C 1
ATOM 748 O O . ALA A 1 94 ? 19.290 28.070 50.567 1.00 13.43 120 ALA A O 1
ATOM 750 N N . PHE A 1 95 ? 21.189 27.617 51.653 1.00 13.07 121 PHE A N 1
ATOM 751 C CA . PHE A 1 95 ? 20.544 26.704 52.588 1.00 12.95 121 PHE A CA 1
ATOM 752 C C . PHE A 1 95 ? 19.634 27.530 53.511 1.00 14.88 121 PHE A C 1
ATOM 753 O O . PHE A 1 95 ? 18.526 27.097 53.809 1.00 14.41 121 PHE A O 1
ATOM 761 N N A ASP A 1 96 ? 20.099 28.676 53.982 0.50 14.12 122 ASP A N 1
ATOM 762 N N B ASP A 1 96 ? 20.122 28.685 53.969 0.50 14.90 122 ASP A N 1
ATOM 763 C CA A ASP A 1 96 ? 19.240 29.464 54.867 0.50 13.59 122 ASP A CA 1
ATOM 764 C CA B ASP A 1 96 ? 19.315 29.559 54.846 0.50 15.51 122 ASP A CA 1
ATOM 765 C C A ASP A 1 96 ? 17.978 29.940 54.108 0.50 13.23 122 ASP A C 1
ATOM 766 C C B ASP A 1 96 ? 18.034 30.043 54.147 0.50 14.21 122 ASP A C 1
ATOM 767 O O A ASP A 1 96 ? 16.851 29.835 54.602 0.50 12.54 122 ASP A O 1
ATOM 768 O O B ASP A 1 96 ? 16.968 30.105 54.755 0.50 15.53 122 ASP A O 1
ATOM 777 N N . TYR A 1 97 ? 18.162 30.366 52.861 1.00 14.27 123 TYR A N 1
ATOM 778 C CA . TYR A 1 97 ? 17.026 30.755 52.012 1.00 13.00 123 TYR A CA 1
ATOM 779 C C . TYR A 1 97 ? 16.031 29.600 51.840 1.00 13.37 123 TYR A C 1
ATOM 780 O O . TYR A 1 97 ? 14.827 29.750 52.088 1.00 14.71 123 TYR A O 1
ATOM 789 N N . ALA A 1 98 ? 16.535 28.390 51.534 1.00 13.07 124 ALA A N 1
ATOM 790 C CA . ALA A 1 98 ? 15.622 27.263 51.435 1.00 14.13 124 ALA A CA 1
ATOM 791 C C . ALA A 1 98 ? 14.777 27.059 52.713 1.00 13.36 124 ALA A C 1
ATOM 792 O O . ALA A 1 98 ? 13.603 26.800 52.677 1.00 14.27 124 ALA A O 1
ATOM 794 N N . LYS A 1 99 ? 15.454 27.184 53.846 1.00 13.46 125 LYS A N 1
ATOM 795 C CA . LYS A 1 99 ? 14.755 26.988 55.116 1.00 11.63 125 LYS A CA 1
ATOM 796 C C . LYS A 1 99 ? 13.692 28.057 55.311 1.00 13.96 125 LYS A C 1
ATOM 797 O O . LYS A 1 99 ? 12.571 27.776 55.761 1.00 15.30 125 LYS A O 1
ATOM 803 N N . ARG A 1 100 ? 14.059 29.299 54.996 1.00 13.73 126 ARG A N 1
ATOM 804 C CA . ARG A 1 100 ? 13.122 30.424 55.143 1.00 13.67 126 ARG A CA 1
ATOM 805 C C . ARG A 1 100 ? 11.893 30.286 54.214 1.00 15.87 126 ARG A C 1
ATOM 806 O O . ARG A 1 100 ? 10.810 30.707 54.538 1.00 15.73 126 ARG A O 1
ATOM 814 N N . VAL A 1 101 ? 12.112 29.709 53.038 1.00 14.28 127 VAL A N 1
ATOM 815 C CA . VAL A 1 101 ? 11.078 29.552 51.995 1.00 13.71 127 VAL A CA 1
ATOM 816 C C . VAL A 1 101 ? 10.257 28.296 52.313 1.00 13.59 127 VAL A C 1
ATOM 817 O O . VAL A 1 101 ? 9.176 28.126 51.778 1.00 16.69 127 VAL A O 1
ATOM 821 N N . GLY A 1 102 ? 10.746 27.410 53.193 1.00 14.93 128 GLY A N 1
ATOM 822 C CA . GLY A 1 102 ? 10.004 26.222 53.624 1.00 16.61 128 GLY A CA 1
ATOM 823 C C . GLY A 1 102 ? 10.091 25.033 52.692 1.00 17.56 128 GLY A C 1
ATOM 824 O O . GLY A 1 102 ? 9.173 24.226 52.650 1.00 22.37 128 GLY A O 1
ATOM 825 N N . VAL A 1 103 ? 11.151 24.935 51.873 1.00 14.44 129 VAL A N 1
ATOM 826 C CA . VAL A 1 103 ? 11.391 23.755 51.037 1.00 14.77 129 VAL A CA 1
ATOM 827 C C . VAL A 1 103 ? 12.504 22.869 51.636 1.00 13.41 129 VAL A C 1
ATOM 828 O O . VAL A 1 103 ? 13.245 23.306 52.537 1.00 15.29 129 VAL A O 1
ATOM 832 N N . LYS A 1 104 ? 12.562 21.615 51.180 1.00 15.12 130 LYS A N 1
ATOM 833 C CA . LYS A 1 104 ? 13.570 20.661 51.650 1.00 16.07 130 LYS A CA 1
ATOM 834 C C . LYS A 1 104 ? 14.411 20.123 50.504 1.00 15.31 130 LYS A C 1
ATOM 835 O O . LYS A 1 104 ? 15.120 19.114 50.691 1.00 15.69 130 LYS A O 1
ATOM 841 N N . LEU A 1 105 ? 14.287 20.763 49.335 1.00 13.61 131 LEU A N 1
ATOM 842 C CA . LEU A 1 105 ? 15.027 20.365 48.120 1.00 12.74 131 LEU A CA 1
ATOM 843 C C . LEU A 1 105 ? 15.588 21.643 47.490 1.00 15.17 131 LEU A C 1
ATOM 844 O O . LEU A 1 105 ? 14.886 22.634 47.218 1.00 14.48 131 LEU A O 1
ATOM 849 N N . ILE A 1 106 ? 16.894 21.575 47.266 1.00 13.46 132 ILE A N 1
ATOM 850 C CA . ILE A 1 106 ? 17.667 22.636 46.647 1.00 12.31 132 ILE A CA 1
ATOM 851 C C . ILE A 1 106 ? 18.275 22.069 45.350 1.00 14.28 132 ILE A C 1
ATOM 852 O O . ILE A 1 106 ? 18.894 21.009 45.362 1.00 14.19 132 ILE A O 1
ATOM 857 N N . VAL A 1 107 ? 17.998 22.742 44.233 1.00 13.92 133 VAL A N 1
ATOM 858 C CA . VAL A 1 107 ? 18.625 22.456 42.940 1.00 13.62 133 VAL A CA 1
ATOM 859 C C . VAL A 1 107 ? 19.797 23.450 42.835 1.00 12.75 133 VAL A C 1
ATOM 860 O O . VAL A 1 107 ? 19.656 24.669 42.942 1.00 13.50 133 VAL A O 1
ATOM 864 N N . GLY A 1 108 ? 21.005 22.899 42.676 1.00 15.20 134 GLY A N 1
ATOM 865 C CA . GLY A 1 108 ? 22.241 23.684 42.765 1.00 13.70 134 GLY A CA 1
ATOM 866 C C . GLY A 1 108 ? 23.263 23.369 41.696 1.00 13.74 134 GLY A C 1
ATOM 867 O O . GLY A 1 108 ? 23.178 22.319 41.030 1.00 14.17 134 GLY A O 1
ATOM 868 N N . VAL A 1 109 ? 24.193 24.306 41.529 1.00 13.88 135 VAL A N 1
ATOM 869 C CA . VAL A 1 109 ? 25.368 24.069 40.736 1.00 13.90 135 VAL A CA 1
ATOM 870 C C . VAL A 1 109 ? 26.574 24.510 41.558 1.00 13.95 135 VAL A C 1
ATOM 871 O O . VAL A 1 109 ? 27.018 25.643 41.439 1.00 14.37 135 VAL A O 1
ATOM 875 N N . PRO A 1 110 ? 27.096 23.624 42.416 1.00 13.22 136 PRO A N 1
ATOM 876 C CA . PRO A 1 110 ? 28.281 23.985 43.264 1.00 12.13 136 PRO A CA 1
ATOM 877 C C . PRO A 1 110 ? 29.577 23.673 42.538 1.00 13.91 136 PRO A C 1
ATOM 878 O O . PRO A 1 110 ? 29.688 22.593 41.908 1.00 15.76 136 PRO A O 1
ATOM 882 N N . ASN A 1 111 ? 30.582 24.520 42.710 1.00 14.99 137 ASN A N 1
ATOM 883 C CA . ASN A 1 111 ? 31.912 24.194 42.198 1.00 15.35 137 ASN A CA 1
ATOM 884 C C . ASN A 1 111 ? 32.308 22.812 42.783 1.00 15.83 137 ASN A C 1
ATOM 885 O O . ASN A 1 111 ? 31.976 22.463 43.937 1.00 13.59 137 ASN A O 1
ATOM 890 N N . TYR A 1 112 ? 33.015 22.008 42.005 1.00 15.22 138 TYR A N 1
ATOM 891 C CA . TYR A 1 112 ? 33.393 20.647 42.476 1.00 14.53 138 TYR A CA 1
ATOM 892 C C . TYR A 1 112 ? 34.050 20.666 43.847 1.00 15.80 138 TYR A C 1
ATOM 893 O O . TYR A 1 112 ? 33.788 19.815 44.664 1.00 14.82 138 TYR A O 1
ATOM 902 N N . GLU A 1 113 ? 34.933 21.621 44.065 1.00 15.09 139 GLU A N 1
ATOM 903 C CA . GLU A 1 113 ? 35.692 21.651 45.325 1.00 15.15 139 GLU A CA 1
ATOM 904 C C . GLU A 1 113 ? 34.835 21.940 46.528 1.00 11.93 139 GLU A C 1
ATOM 905 O O . GLU A 1 113 ? 35.291 21.814 47.670 1.00 14.95 139 GLU A O 1
ATOM 911 N N . LEU A 1 114 ? 33.622 22.407 46.291 1.00 11.58 140 LEU A N 1
ATOM 912 C CA . LEU A 1 114 ? 32.656 22.702 47.336 1.00 13.69 140 LEU A CA 1
ATOM 913 C C . LEU A 1 114 ? 31.715 21.576 47.696 1.00 12.90 140 LEU A C 1
ATOM 914 O O . LEU A 1 114 ? 30.896 21.729 48.622 1.00 13.22 140 LEU A O 1
ATOM 919 N N . LEU A 1 115 ? 31.819 20.428 47.021 1.00 13.49 141 LEU A N 1
ATOM 920 C CA . LEU A 1 115 ? 30.982 19.289 47.350 1.00 15.05 141 LEU A CA 1
ATOM 921 C C . LEU A 1 115 ? 31.091 18.815 48.811 1.00 14.76 141 LEU A C 1
ATOM 922 O O . LEU A 1 115 ? 30.081 18.510 49.458 1.00 15.09 141 LEU A O 1
ATOM 927 N N . PRO A 1 116 ? 32.310 18.805 49.388 1.00 16.38 142 PRO A N 1
ATOM 928 C CA . PRO A 1 116 ? 32.370 18.484 50.827 1.00 16.74 142 PRO A CA 1
ATOM 929 C C . PRO A 1 116 ? 31.558 19.444 51.720 1.00 15.33 142 PRO A C 1
ATOM 930 O O . PRO A 1 116 ? 30.925 19.058 52.708 1.00 14.81 142 PRO A O 1
ATOM 934 N N . TYR A 1 117 ? 31.546 20.730 51.365 1.00 13.50 143 TYR A N 1
ATOM 935 C CA . TYR A 1 117 ? 30.750 21.683 52.114 1.00 13.76 143 TYR A CA 1
ATOM 936 C C . TYR A 1 117 ? 29.246 21.469 51.925 1.00 13.06 143 TYR A C 1
ATOM 937 O O . TYR A 1 117 ? 28.459 21.574 52.866 1.00 13.72 143 TYR A O 1
ATOM 946 N N . VAL A 1 118 ? 28.823 21.170 50.707 1.00 14.03 144 VAL A N 1
ATOM 947 C CA . VAL A 1 118 ? 27.429 20.773 50.479 1.00 15.87 144 VAL A CA 1
ATOM 948 C C . VAL A 1 118 ? 27.038 19.567 51.350 1.00 14.91 144 VAL A C 1
ATOM 949 O O . VAL A 1 118 ? 25.988 19.557 51.976 1.00 13.77 144 VAL A O 1
ATOM 953 N N . ASP A 1 119 ? 27.943 18.605 51.452 1.00 13.89 145 ASP A N 1
ATOM 954 C CA . ASP A 1 119 ? 27.777 17.441 52.334 1.00 12.99 145 ASP A CA 1
ATOM 955 C C . ASP A 1 119 ? 27.522 17.854 53.783 1.00 12.27 145 ASP A C 1
ATOM 956 O O . ASP A 1 119 ? 26.554 17.422 54.438 1.00 13.34 145 ASP A O 1
ATOM 961 N N . LYS A 1 120 ? 28.372 18.741 54.304 1.00 14.83 146 LYS A N 1
ATOM 962 C CA . LYS A 1 120 ? 28.204 19.305 55.647 1.00 14.66 146 LYS A CA 1
ATOM 963 C C . LYS A 1 120 ? 26.826 19.961 55.801 1.00 12.46 146 LYS A C 1
ATOM 964 O O . LYS A 1 120 ? 26.111 19.766 56.810 1.00 12.66 146 LYS A O 1
ATOM 970 N N . LYS A 1 121 ? 26.377 20.705 54.779 1.00 11.84 147 LYS A N 1
ATOM 971 C CA . LYS A 1 121 ? 25.136 21.464 54.878 1.00 15.95 147 LYS A CA 1
ATOM 972 C C . LYS A 1 121 ? 23.880 20.568 54.755 1.00 14.56 147 LYS A C 1
ATOM 973 O O . LYS A 1 121 ? 22.929 20.776 55.522 1.00 14.08 147 LYS A O 1
ATOM 979 N N . VAL A 1 122 ? 23.938 19.513 53.942 1.00 13.57 148 VAL A N 1
ATOM 980 C CA . VAL A 1 122 ? 22.800 18.632 53.902 1.00 14.99 148 VAL A CA 1
ATOM 981 C C . VAL A 1 122 ? 22.656 17.933 55.245 1.00 13.34 148 VAL A C 1
ATOM 982 O O . VAL A 1 122 ? 21.510 17.688 55.657 1.00 13.75 148 VAL A O 1
ATOM 986 N N . LYS A 1 123 ? 23.755 17.650 55.975 1.00 13.12 149 LYS A N 1
ATOM 987 C CA . LYS A 1 123 ? 23.663 17.063 57.319 1.00 16.25 149 LYS A CA 1
ATOM 988 C C . LYS A 1 123 ? 23.065 18.036 58.330 1.00 15.00 149 LYS A C 1
ATOM 989 O O . LYS A 1 123 ? 22.270 17.662 59.173 1.00 14.91 149 LYS A O 1
ATOM 995 N N . GLU A 1 124 ? 23.463 19.300 58.233 1.00 13.49 150 GLU A N 1
ATOM 996 C CA . GLU A 1 124 ? 23.017 20.327 59.142 1.00 15.53 150 GLU A CA 1
ATOM 997 C C . GLU A 1 124 ? 21.527 20.587 58.999 1.00 14.27 150 GLU A C 1
ATOM 998 O O . GLU A 1 124 ? 20.800 20.777 59.994 1.00 14.18 150 GLU A O 1
ATOM 1004 N N . TYR A 1 125 ? 21.012 20.612 57.777 1.00 13.52 151 TYR A N 1
ATOM 1005 C CA . TYR A 1 125 ? 19.649 21.045 57.480 1.00 15.17 151 TYR A CA 1
ATOM 1006 C C . TYR A 1 125 ? 18.673 19.893 57.187 1.00 15.05 151 TYR A C 1
ATOM 1007 O O . TYR A 1 125 ? 17.454 20.090 57.214 1.00 15.34 151 TYR A O 1
ATOM 1016 N N . ASP A 1 126 ? 19.190 18.713 56.897 1.00 14.79 152 ASP A N 1
ATOM 1017 C CA . ASP A 1 126 ? 18.407 17.563 56.440 1.00 13.44 152 ASP A CA 1
ATOM 1018 C C . ASP A 1 126 ? 17.581 17.925 55.197 1.00 12.82 152 ASP A C 1
ATOM 1019 O O . ASP A 1 126 ? 16.355 17.734 55.155 1.00 15.79 152 ASP A O 1
ATOM 1024 N N . PHE A 1 127 ? 18.268 18.427 54.171 1.00 13.78 153 PHE A N 1
ATOM 1025 C CA . PHE A 1 127 ? 17.694 18.727 52.864 1.00 12.46 153 PHE A CA 1
ATOM 1026 C C . PHE A 1 127 ? 18.338 17.807 51.797 1.00 13.33 153 PHE A C 1
ATOM 1027 O O . PHE A 1 127 ? 19.463 17.320 51.985 1.00 14.93 153 PHE A O 1
ATOM 1035 N N . HIS A 1 128 ? 17.595 17.547 50.727 1.00 12.45 154 HIS A N 1
ATOM 1036 C CA . HIS A 1 128 ? 18.154 16.964 49.524 1.00 12.19 154 HIS A CA 1
ATOM 1037 C C . HIS A 1 128 ? 18.684 18.101 48.648 1.00 11.43 154 HIS A C 1
ATOM 1038 O O . HIS A 1 128 ? 18.193 19.231 48.658 1.00 15.29 154 HIS A O 1
ATOM 1045 N N . TYR A 1 129 ? 19.715 17.780 47.874 1.00 12.90 155 TYR A N 1
ATOM 1046 C CA . TYR A 1 129 ? 20.429 18.696 47.033 1.00 12.88 155 TYR A CA 1
ATOM 1047 C C . TYR A 1 129 ? 20.648 18.034 45.669 1.00 15.79 155 TYR A C 1
ATOM 1048 O O . TYR A 1 129 ? 21.282 16.982 45.581 1.00 14.74 155 TYR A O 1
ATOM 1057 N N . ALA A 1 130 ? 20.081 18.629 44.621 1.00 13.92 156 ALA A N 1
ATOM 1058 C CA . ALA A 1 130 ? 20.060 18.061 43.281 1.00 13.75 156 ALA A CA 1
ATOM 1059 C C . ALA A 1 130 ? 20.921 18.936 42.368 1.00 12.54 156 ALA A C 1
ATOM 1060 O O . ALA A 1 130 ? 20.562 20.066 42.117 1.00 14.78 156 ALA A O 1
ATOM 1062 N N . ILE A 1 131 ? 22.038 18.397 41.899 1.00 13.40 157 ILE A N 1
ATOM 1063 C CA . ILE A 1 131 ? 22.986 19.121 41.030 1.00 13.36 157 ILE A CA 1
ATOM 1064 C C . ILE A 1 131 ? 22.439 19.110 39.578 1.00 13.36 157 ILE A C 1
ATOM 1065 O O . ILE A 1 131 ? 22.163 18.035 39.000 1.00 13.59 157 ILE A O 1
ATOM 1070 N N . HIS A 1 132 ? 22.294 20.308 38.988 1.00 14.17 158 HIS A N 1
ATOM 1071 C CA . HIS A 1 132 ? 21.781 20.409 37.598 1.00 12.96 158 HIS A CA 1
ATOM 1072 C C . HIS A 1 132 ? 22.891 20.164 36.580 1.00 14.57 158 HIS A C 1
ATOM 1073 O O . HIS A 1 132 ? 23.717 21.034 36.359 1.00 17.39 158 HIS A O 1
ATOM 1080 N N . LEU A 1 133 ? 22.798 19.025 35.901 1.00 15.60 159 LEU A N 1
ATOM 1081 C CA . LEU A 1 133 ? 23.758 18.684 34.836 1.00 14.07 159 LEU A CA 1
ATOM 1082 C C . LEU A 1 133 ? 23.438 19.518 33.611 1.00 16.07 159 LEU A C 1
ATOM 1083 O O . LEU A 1 133 ? 22.310 19.896 33.387 1.00 15.27 159 LEU A O 1
ATOM 1088 N N . HIS A 1 134 ? 24.477 19.787 32.803 1.00 14.39 160 HIS A N 1
ATOM 1089 C CA . HIS A 1 134 ? 24.463 20.902 31.855 1.00 14.12 160 HIS A CA 1
ATOM 1090 C C . HIS A 1 134 ? 24.813 20.614 30.417 1.00 16.73 160 HIS A C 1
ATOM 1091 O O . HIS A 1 134 ? 24.706 21.536 29.602 1.00 18.72 160 HIS A O 1
ATOM 1098 N N . GLY A 1 135 ? 25.146 19.376 30.097 1.00 15.77 161 GLY A N 1
ATOM 1099 C CA . GLY A 1 135 ? 25.418 18.977 28.721 1.00 15.69 161 GLY A CA 1
ATOM 1100 C C . GLY A 1 135 ? 26.785 19.361 28.217 1.00 16.27 161 GLY A C 1
ATOM 1101 O O . GLY A 1 135 ? 27.656 19.837 28.957 1.00 16.11 161 GLY A O 1
ATOM 1102 N N . PRO A 1 136 ? 27.002 19.100 26.937 1.00 14.91 162 PRO A N 1
ATOM 1103 C CA . PRO A 1 136 ? 28.333 19.116 26.382 1.00 18.04 162 PRO A CA 1
ATOM 1104 C C . PRO A 1 136 ? 28.956 20.486 26.225 1.00 18.16 162 PRO A C 1
ATOM 1105 O O . PRO A 1 136 ? 30.169 20.512 26.019 1.00 23.74 162 PRO A O 1
ATOM 1109 N N . ASP A 1 137 ? 28.212 21.572 26.341 1.00 19.17 163 ASP A N 1
ATOM 1110 C CA . ASP A 1 137 ? 28.800 22.946 26.226 1.00 24.27 163 ASP A CA 1
ATOM 1111 C C . ASP A 1 137 ? 29.518 23.424 27.520 1.00 27.29 163 ASP A C 1
ATOM 1112 O O . ASP A 1 137 ? 30.258 24.431 27.490 1.00 27.47 163 ASP A O 1
ATOM 1117 N N . ILE A 1 138 ? 29.299 22.719 28.646 1.00 25.17 164 ILE A N 1
ATOM 1118 C CA . ILE A 1 138 ? 29.747 23.177 29.963 1.00 23.05 164 ILE A CA 1
ATOM 1119 C C . ILE A 1 138 ? 30.697 22.132 30.593 1.00 23.44 164 ILE A C 1
ATOM 1120 O O . ILE A 1 138 ? 30.444 20.927 30.507 1.00 24.77 164 ILE A O 1
ATOM 1125 N N . LYS A 1 139 ? 31.798 22.574 31.200 1.00 25.78 165 LYS A N 1
ATOM 1126 C CA . LYS A 1 139 ? 32.837 21.649 31.658 1.00 26.49 165 LYS A CA 1
ATOM 1127 C C . LYS A 1 139 ? 32.471 20.859 32.904 1.00 26.19 165 LYS A C 1
ATOM 1128 O O . LYS A 1 139 ? 32.894 19.700 33.074 1.00 29.26 165 LYS A O 1
ATOM 1131 N N . THR A 1 140 ? 31.723 21.499 33.793 1.00 21.69 166 THR A N 1
ATOM 1132 C CA . THR A 1 140 ? 31.384 20.915 35.063 1.00 24.22 166 THR A CA 1
ATOM 1133 C C . THR A 1 140 ? 29.981 20.325 34.988 1.00 23.46 166 THR A C 1
ATOM 1134 O O . THR A 1 140 ? 29.064 20.956 34.498 1.00 22.34 166 THR A O 1
ATOM 1138 N N . TYR A 1 141 ? 29.866 19.088 35.448 1.00 17.98 167 TYR A N 1
ATOM 1139 C CA . TYR A 1 141 ? 28.622 18.323 35.420 1.00 15.53 167 TYR A CA 1
ATOM 1140 C C . TYR A 1 141 ? 27.997 18.231 34.048 1.00 14.89 167 TYR A C 1
ATOM 1141 O O . TYR A 1 141 ? 26.828 18.569 33.875 1.00 16.20 167 TYR A O 1
ATOM 1150 N N . PRO A 1 142 ? 28.772 17.750 33.058 1.00 14.74 168 PRO A N 1
ATOM 1151 C CA . PRO A 1 142 ? 28.168 17.658 31.739 1.00 16.16 168 PRO A CA 1
ATOM 1152 C C . PRO A 1 142 ? 27.031 16.676 31.628 1.00 14.83 168 PRO A C 1
ATOM 1153 O O . PRO A 1 142 ? 26.108 16.891 30.807 1.00 15.33 168 PRO A O 1
ATOM 1157 N N . ASP A 1 143 ? 27.075 15.597 32.429 1.00 1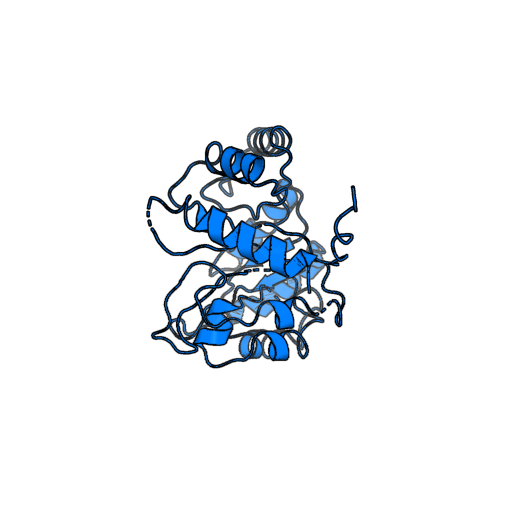3.35 169 ASP A N 1
ATOM 1158 C CA . ASP A 1 143 ? 26.082 14.537 32.301 1.00 14.39 169 ASP A CA 1
ATOM 1159 C C . ASP A 1 143 ? 25.786 13.797 33.630 1.00 14.43 169 ASP A C 1
ATOM 1160 O O . ASP A 1 143 ? 26.411 14.049 34.673 1.00 13.82 169 ASP A O 1
ATOM 1165 N N . ALA A 1 144 ? 24.880 12.835 33.588 1.00 13.04 170 ALA A N 1
ATOM 1166 C CA . ALA A 1 144 ? 24.419 12.175 34.793 1.00 12.54 170 ALA A CA 1
ATOM 1167 C C . ALA A 1 144 ? 25.573 11.358 35.396 1.00 13.80 170 ALA A C 1
ATOM 1168 O O . ALA A 1 144 ? 25.753 11.364 36.616 1.00 13.56 170 ALA A O 1
ATOM 1170 N N . THR A 1 145 ? 26.398 10.718 34.556 1.00 14.98 171 THR A N 1
ATOM 1171 C CA . THR A 1 145 ? 27.520 9.919 35.059 1.00 13.92 171 THR A CA 1
ATOM 1172 C C . THR A 1 145 ? 28.492 10.763 35.826 1.00 13.67 171 THR A C 1
ATOM 1173 O O . THR A 1 145 ? 29.001 10.350 36.872 1.00 14.54 171 THR A O 1
ATOM 1177 N N . ASP A 1 146 ? 28.737 11.982 35.344 1.00 13.45 172 ASP A N 1
ATOM 1178 C CA . ASP A 1 146 ? 29.669 12.862 36.053 1.00 15.07 172 ASP A CA 1
ATOM 1179 C C . ASP A 1 146 ? 29.131 13.266 37.424 1.00 13.75 172 ASP A C 1
ATOM 1180 O O . ASP A 1 146 ? 29.892 13.314 38.384 1.00 13.90 172 ASP A O 1
ATOM 1185 N N . VAL A 1 147 ? 27.843 13.483 37.554 1.00 13.64 173 VAL A N 1
ATOM 1186 C CA . VAL A 1 147 ? 27.280 13.815 38.844 1.00 14.18 173 VAL A CA 1
ATOM 1187 C C . VAL A 1 147 ? 27.338 12.622 39.737 1.00 14.76 173 VAL A C 1
ATOM 1188 O O . VAL A 1 147 ? 27.769 12.753 40.901 1.00 15.24 173 VAL A O 1
ATOM 1192 N N . TRP A 1 148 ? 27.046 11.444 39.195 1.00 14.54 174 TRP A N 1
ATOM 1193 C CA . TRP A 1 148 ? 27.135 10.209 39.935 1.00 15.68 174 TRP A CA 1
ATOM 1194 C C . TRP A 1 148 ? 28.523 10.000 40.516 1.00 14.28 174 TRP A C 1
ATOM 1195 O O . TRP A 1 148 ? 28.669 9.740 41.705 1.00 15.06 174 TRP A O 1
ATOM 1206 N N A VAL A 1 149 ? 29.541 10.094 39.659 0.50 15.47 175 VAL A N 1
ATOM 1207 N N B VAL A 1 149 ? 29.548 10.054 39.664 0.50 15.43 175 VAL A N 1
ATOM 1208 C CA A VAL A 1 149 ? 30.908 9.808 40.102 0.50 16.08 175 VAL A CA 1
ATOM 1209 C CA B VAL A 1 149 ? 30.913 9.781 40.139 0.50 15.65 175 VAL A CA 1
ATOM 1210 C C A VAL A 1 149 ? 31.349 10.778 41.203 0.50 16.38 175 VAL A C 1
ATOM 1211 C C B VAL A 1 149 ? 31.325 10.771 41.237 0.50 16.23 175 VAL A C 1
ATOM 1212 O O A VAL A 1 149 ? 32.107 10.403 42.112 0.50 16.06 175 VAL A O 1
ATOM 1213 O O B VAL A 1 149 ? 32.011 10.392 42.201 0.50 15.92 175 VAL A O 1
ATOM 1220 N N . HIS A 1 150 ? 30.873 12.020 41.143 1.00 14.90 176 HIS A N 1
ATOM 1221 C CA . HIS A 1 150 ? 31.233 13.054 42.160 1.00 14.74 176 HIS A CA 1
ATOM 1222 C C . HIS A 1 150 ? 30.405 12.993 43.443 1.00 16.41 176 HIS A C 1
ATOM 1223 O O . HIS A 1 150 ? 30.758 13.641 44.430 1.00 19.66 176 HIS A O 1
ATOM 1230 N N . THR A 1 151 ? 29.304 12.247 43.437 1.00 12.95 177 THR A N 1
ATOM 1231 C CA . THR A 1 151 ? 28.419 12.172 44.582 1.00 13.96 177 THR A CA 1
ATOM 1232 C C . THR A 1 151 ? 28.238 10.771 45.238 1.00 12.82 177 THR A C 1
ATOM 1233 O O . THR A 1 151 ? 27.741 10.704 46.373 1.00 13.87 177 THR A O 1
ATOM 1237 N N . LYS A 1 152 ? 28.601 9.684 44.546 1.00 13.52 178 LYS A N 1
ATOM 1238 C CA . LYS A 1 152 ? 28.229 8.354 44.992 1.00 14.89 178 LYS A CA 1
ATOM 1239 C C . LYS A 1 152 ? 28.849 8.006 46.361 1.00 13.86 178 LYS A C 1
ATOM 1240 O O . LYS A 1 152 ? 28.284 7.184 47.108 1.00 16.35 178 LYS A O 1
ATOM 1246 N N . ASP A 1 153 ? 29.981 8.639 46.700 1.00 13.43 179 ASP A N 1
ATOM 1247 C CA . ASP A 1 153 ? 30.617 8.365 47.963 1.00 13.31 179 ASP A CA 1
ATOM 1248 C C . ASP A 1 153 ? 30.290 9.371 49.070 1.00 15.19 179 ASP A C 1
ATOM 1249 O O . ASP A 1 153 ? 30.818 9.250 50.193 1.00 16.96 179 ASP A O 1
ATOM 1254 N N . LEU A 1 154 ? 29.474 10.379 48.734 1.00 14.19 180 LEU A N 1
ATOM 1255 C CA . LEU A 1 154 ? 29.104 11.426 49.657 1.00 14.94 180 LEU A CA 1
ATOM 1256 C C . LEU A 1 154 ? 27.711 11.143 50.267 1.00 14.62 180 LEU A C 1
ATOM 1257 O O . LEU A 1 154 ? 27.121 10.096 50.024 1.00 13.51 180 LEU A O 1
ATOM 1262 N N . ASP A 1 155 ? 27.192 12.069 51.040 1.00 13.02 181 ASP A N 1
ATOM 1263 C CA . ASP A 1 155 ? 25.941 11.863 51.730 1.00 10.55 181 ASP A CA 1
ATOM 1264 C C . ASP A 1 155 ? 24.848 11.432 50.713 1.00 12.98 181 ASP A C 1
ATOM 1265 O O . ASP A 1 155 ? 24.776 11.975 49.603 1.00 13.45 181 ASP A O 1
ATOM 1270 N N . PRO A 1 156 ? 23.992 10.478 51.116 1.00 11.43 182 PRO A N 1
ATOM 1271 C CA . PRO A 1 156 ? 22.918 10.006 50.250 1.00 12.86 182 PRO A CA 1
ATOM 1272 C C . PRO A 1 156 ? 21.941 11.086 49.781 1.00 12.59 182 PRO A C 1
ATOM 1273 O O . PRO A 1 156 ? 21.224 10.878 48.779 1.00 14.49 182 PRO A O 1
ATOM 1277 N N . ARG A 1 157 ? 21.859 12.228 50.496 1.00 11.74 183 ARG A N 1
ATOM 1278 C CA . ARG A 1 157 ? 20.984 13.322 50.133 1.00 13.40 183 ARG A CA 1
ATOM 1279 C C . ARG A 1 157 ? 21.484 14.261 49.013 1.00 12.71 183 ARG A C 1
ATOM 1280 O O . ARG A 1 157 ? 20.784 15.175 48.627 1.00 15.31 183 ARG A O 1
ATOM 1288 N N . ILE A 1 158 ? 22.697 14.005 48.510 1.00 13.18 184 ILE A N 1
ATOM 1289 C CA . ILE A 1 158 ? 23.262 14.722 47.404 1.00 13.81 184 ILE A CA 1
ATOM 1290 C C . ILE A 1 158 ? 23.135 13.881 46.136 1.00 13.05 184 ILE A C 1
ATOM 1291 O O . ILE A 1 158 ? 23.528 12.740 46.073 1.00 14.35 184 ILE A O 1
ATOM 1296 N N . GLY A 1 159 ? 22.499 14.458 45.123 1.00 13.04 185 GLY A N 1
ATOM 1297 C CA . GLY A 1 159 ? 22.341 13.785 43.835 1.00 14.58 185 GLY A CA 1
ATOM 1298 C C . GLY A 1 159 ? 22.260 14.769 42.682 1.00 12.13 185 GLY A C 1
ATOM 1299 O O . GLY A 1 159 ? 22.887 15.813 42.693 1.00 13.98 185 GLY A O 1
ATOM 1308 N N . CYS A 1 161 ? 19.727 16.687 39.472 1.00 12.83 187 CYS A N 1
ATOM 1309 C CA . CYS A 1 161 ? 18.560 17.112 38.689 1.00 12.45 187 CYS A CA 1
ATOM 1310 C C . CYS A 1 161 ? 18.868 16.548 37.305 1.00 14.29 187 CYS A C 1
ATOM 1311 O O . CYS A 1 161 ? 19.747 17.043 36.559 1.00 14.80 187 CYS A O 1
ATOM 1314 N N . LEU A 1 162 ? 18.199 15.426 37.031 1.00 14.31 188 LEU A N 1
ATOM 1315 C CA . LEU A 1 162 ? 18.432 14.708 35.775 1.00 14.04 188 LEU A CA 1
ATOM 1316 C C . LEU A 1 162 ? 17.783 15.537 34.688 1.00 13.17 188 LEU A C 1
ATOM 1317 O O . LEU A 1 162 ? 16.564 15.576 34.549 1.00 14.33 188 LEU A O 1
ATOM 1322 N N . ASP A 1 163 ? 18.610 16.144 33.849 1.00 12.11 189 ASP A N 1
ATOM 1323 C CA . ASP A 1 163 ? 18.122 16.950 32.714 1.00 13.71 189 ASP A CA 1
ATOM 1324 C C . ASP A 1 163 ? 18.211 16.025 31.498 1.00 13.98 189 ASP A C 1
ATOM 1325 O O . ASP A 1 163 ? 19.279 15.731 30.962 1.00 13.03 189 ASP A O 1
ATOM 1330 N N . VAL A 1 164 ? 17.066 15.615 31.010 1.00 13.05 190 VAL A N 1
ATOM 1331 C CA . VAL A 1 164 ? 17.044 14.580 30.006 1.00 13.14 190 VAL A CA 1
ATOM 1332 C C . VAL A 1 164 ? 17.604 15.112 28.679 1.00 13.29 190 VAL A C 1
ATOM 1333 O O . VAL A 1 164 ? 18.256 14.377 27.935 1.00 14.79 190 VAL A O 1
ATOM 1337 N N . GLY A 1 165 ? 17.379 16.409 28.414 1.00 13.31 191 GLY A N 1
ATOM 1338 C CA . GLY A 1 165 ? 17.822 17.005 27.174 1.00 14.32 191 GLY A CA 1
ATOM 1339 C C . GLY A 1 165 ? 19.314 17.181 27.139 1.00 14.47 191 GLY A C 1
ATOM 1340 O O . GLY A 1 165 ? 20.001 16.819 26.163 1.00 14.46 191 GLY A O 1
ATOM 1341 N N . HIS A 1 166 ? 19.866 17.770 28.193 1.00 13.52 192 HIS A N 1
ATOM 1342 C CA . HIS A 1 166 ? 21.318 17.915 28.260 1.00 15.12 192 HIS A CA 1
ATOM 1343 C C . HIS A 1 166 ? 22.055 16.572 28.314 1.00 13.08 192 HIS A C 1
ATOM 1344 O O . HIS A 1 166 ? 23.128 16.430 27.707 1.00 14.04 192 HIS A O 1
ATOM 1351 N N . ASP A 1 167 ? 21.482 15.594 28.985 1.00 13.66 193 ASP A N 1
ATOM 1352 C CA . ASP A 1 167 ? 22.079 14.268 29.027 1.00 13.18 193 ASP A CA 1
ATOM 1353 C C . ASP A 1 167 ? 22.162 13.680 27.604 1.00 14.04 193 ASP A C 1
ATOM 1354 O O . ASP A 1 167 ? 23.196 13.174 27.206 1.00 13.34 193 ASP A O 1
ATOM 1359 N N . LEU A 1 168 ? 21.053 13.754 26.855 1.00 12.76 194 LEU A N 1
ATOM 1360 C CA . LEU A 1 168 ? 21.026 13.184 25.530 1.00 13.84 194 LEU A CA 1
ATOM 1361 C C . LEU A 1 168 ? 22.005 13.941 24.631 1.00 13.60 194 LEU A C 1
ATOM 1362 O O . LEU A 1 168 ? 22.693 13.347 23.801 1.00 14.78 194 LEU A O 1
ATOM 1367 N N . ARG A 1 169 ? 22.092 15.267 24.786 1.00 13.22 195 ARG A N 1
ATOM 1368 C CA . ARG A 1 169 ? 23.031 16.073 23.980 1.00 13.93 195 ARG A CA 1
ATOM 1369 C C . ARG A 1 169 ? 24.481 15.730 24.284 1.00 14.58 195 ARG A C 1
ATOM 1370 O O . ARG A 1 169 ? 25.344 15.930 23.393 1.00 14.74 195 ARG A O 1
ATOM 1378 N N . ASN A 1 170 ? 24.766 15.225 25.482 1.00 14.64 196 ASN A N 1
ATOM 1379 C CA . ASN A 1 170 ? 26.087 14.726 25.780 1.00 16.77 196 ASN A CA 1
ATOM 1380 C C . ASN A 1 170 ? 26.333 13.311 25.217 1.00 14.74 196 ASN A C 1
ATOM 1381 O O . ASN A 1 170 ? 27.437 12.748 25.470 1.00 15.22 196 ASN A O 1
ATOM 1386 N N . GLY A 1 171 ? 25.393 12.745 24.461 1.00 16.20 197 GLY A N 1
ATOM 1387 C CA . GLY A 1 171 ? 25.527 11.378 23.966 1.00 16.72 197 GLY A CA 1
ATOM 1388 C C . GLY A 1 171 ? 25.179 10.241 24.936 1.00 16.94 197 GLY A C 1
ATOM 1389 O O . GLY A 1 171 ? 25.536 9.066 24.702 1.00 19.78 197 GLY A O 1
ATOM 1390 N N . CYS A 1 172 ? 24.390 10.575 25.971 1.00 14.42 198 CYS A N 1
ATOM 1391 C CA . CYS A 1 172 ? 23.985 9.647 27.013 1.00 16.74 198 CYS A CA 1
ATOM 1392 C C . CYS A 1 172 ? 22.538 9.316 26.810 1.00 17.69 198 CYS A C 1
ATOM 1393 O O . CYS A 1 172 ? 21.813 10.121 26.217 1.00 19.22 198 CYS A O 1
ATOM 1396 N N . ASP A 1 173 ? 22.134 8.119 27.226 1.00 16.41 199 ASP A N 1
ATOM 1397 C CA . ASP A 1 173 ? 20.741 7.651 27.224 1.00 14.78 199 ASP A CA 1
ATOM 1398 C C . ASP A 1 173 ? 20.116 8.046 28.574 1.00 13.72 199 ASP A C 1
ATOM 1399 O O . ASP A 1 173 ? 20.485 7.510 29.621 1.00 14.32 199 ASP A O 1
ATOM 1404 N N . PRO A 1 174 ? 19.202 9.032 28.570 1.00 14.79 200 PRO A N 1
ATOM 1405 C CA . PRO A 1 174 ? 18.717 9.479 29.897 1.00 14.52 200 PRO A CA 1
ATOM 1406 C C . PRO A 1 174 ? 17.861 8.425 30.611 1.00 14.59 200 PRO A C 1
ATOM 1407 O O . PRO A 1 174 ? 17.738 8.443 31.823 1.00 15.17 200 PRO A O 1
ATOM 1411 N N . VAL A 1 175 ? 17.219 7.539 29.845 1.00 13.70 201 VAL A N 1
ATOM 1412 C CA . VAL A 1 175 ? 16.429 6.476 30.432 1.00 15.32 201 VAL A CA 1
ATOM 1413 C C . VAL A 1 175 ? 17.361 5.442 31.099 1.00 15.00 201 VAL A C 1
ATOM 1414 O O . VAL A 1 175 ? 17.100 5.047 32.217 1.00 13.59 201 VAL A O 1
ATOM 1418 N N . ALA A 1 176 ? 18.461 5.058 30.427 1.00 15.10 202 ALA A N 1
ATOM 1419 C CA . ALA A 1 176 ? 19.428 4.121 31.033 1.00 14.98 202 ALA A CA 1
ATOM 1420 C C . ALA A 1 176 ? 20.152 4.783 32.207 1.00 12.57 202 ALA A C 1
ATOM 1421 O O . ALA A 1 176 ? 20.442 4.130 33.227 1.00 16.96 202 ALA A O 1
ATOM 1423 N N . ASP A 1 177 ? 20.399 6.103 32.112 1.00 13.90 203 ASP A N 1
ATOM 1424 C CA . ASP A 1 177 ? 21.009 6.809 33.255 1.00 13.62 203 ASP A CA 1
ATOM 1425 C C . ASP A 1 177 ? 20.052 6.815 34.476 1.00 14.40 203 ASP A C 1
ATOM 1426 O O . ASP A 1 177 ? 20.466 6.616 35.617 1.00 15.17 203 ASP A O 1
ATOM 1431 N N . LEU A 1 178 ? 18.768 7.063 34.217 1.00 13.40 204 LEU A N 1
ATOM 1432 C CA . LEU A 1 178 ? 17.764 6.985 35.297 1.00 13.47 204 LEU A CA 1
ATOM 1433 C C . LEU A 1 178 ? 17.758 5.591 35.966 1.00 15.19 204 LEU A C 1
ATOM 1434 O O . LEU A 1 178 ? 17.742 5.495 37.212 1.00 15.81 204 LEU A O 1
ATOM 1439 N N A LYS A 1 179 ? 17.819 4.526 35.156 0.50 14.62 205 LYS A N 1
ATOM 1440 N N B LYS A 1 179 ? 17.796 4.530 35.151 0.50 13.61 205 LYS A N 1
ATOM 1441 C CA A LYS A 1 179 ? 17.871 3.150 35.692 0.50 16.17 205 LYS A CA 1
ATOM 1442 C CA B LYS A 1 179 ? 17.759 3.148 35.666 0.50 14.78 205 LYS A CA 1
ATOM 1443 C C A LYS A 1 179 ? 19.097 2.986 36.607 0.50 16.80 205 LYS A C 1
ATOM 1444 C C B LYS A 1 179 ? 18.959 2.869 36.574 0.50 15.45 205 LYS A C 1
ATOM 1445 O O A LYS A 1 179 ? 18.975 2.515 37.733 0.50 17.53 205 LYS A O 1
ATOM 1446 O O B LYS A 1 179 ? 18.837 2.172 37.578 0.50 16.59 205 LYS A O 1
ATOM 1457 N N A LYS A 1 180 ? 20.272 3.388 36.122 0.50 14.85 206 LYS A N 1
ATOM 1458 N N B LYS A 1 180 ? 20.123 3.407 36.211 0.50 14.46 206 LYS A N 1
ATOM 1459 C CA A LYS A 1 180 ? 21.503 3.259 36.913 0.50 15.42 206 LYS A CA 1
ATOM 1460 C CA B LYS A 1 180 ? 21.334 3.144 36.989 0.50 15.50 206 LYS A CA 1
ATOM 1461 C C A LYS A 1 180 ? 21.464 4.059 38.198 0.50 15.33 206 LYS A C 1
ATOM 1462 C C B LYS A 1 180 ? 21.524 4.076 38.174 0.50 15.02 206 LYS A C 1
ATOM 1463 O O A LYS A 1 180 ? 21.859 3.569 39.290 0.50 16.35 206 LYS A O 1
ATOM 1464 O O B LYS A 1 180 ? 22.166 3.687 39.181 0.50 13.49 206 LYS A O 1
ATOM 1475 N N . TYR A 1 181 ? 21.015 5.298 38.068 1.00 13.65 207 TYR A N 1
ATOM 1476 C CA . TYR A 1 181 ? 21.324 6.354 39.062 1.00 13.37 207 TYR A CA 1
ATOM 1477 C C . TYR A 1 181 ? 20.147 6.787 39.909 1.00 14.50 207 TYR A C 1
ATOM 1478 O O . TYR A 1 181 ? 20.268 7.730 40.668 1.00 13.77 207 TYR A O 1
ATOM 1487 N N . HIS A 1 182 ? 18.996 6.152 39.727 1.00 13.78 208 HIS A N 1
ATOM 1488 C CA . HIS A 1 182 ? 17.757 6.563 40.424 1.00 12.44 208 HIS A CA 1
ATOM 1489 C C . HIS A 1 182 ? 17.847 6.843 41.902 1.00 13.79 208 HIS A C 1
ATOM 1490 O O . HIS A 1 182 ? 17.166 7.758 42.385 1.00 14.33 208 HIS A O 1
ATOM 1497 N N . THR A 1 183 ? 18.729 6.135 42.612 1.00 15.61 209 THR A N 1
ATOM 1498 C CA . THR A 1 183 ? 18.856 6.374 44.048 1.00 14.84 209 THR A CA 1
ATOM 1499 C C . THR A 1 183 ? 19.359 7.794 44.393 1.00 15.55 209 THR A C 1
ATOM 1500 O O . THR A 1 183 ? 19.181 8.286 45.535 1.00 16.08 209 THR A O 1
ATOM 1504 N N . ARG A 1 184 ? 19.976 8.456 43.419 1.00 12.52 210 ARG A N 1
ATOM 1505 C CA . ARG A 1 184 ? 20.395 9.849 43.568 1.00 14.05 210 ARG A CA 1
ATOM 1506 C C . ARG A 1 184 ? 19.760 10.793 42.533 1.00 14.08 210 ARG A C 1
ATOM 1507 O O . ARG A 1 184 ? 20.365 11.777 42.215 1.00 15.34 210 ARG A O 1
ATOM 1515 N N . VAL A 1 185 ? 18.593 10.466 41.952 1.00 13.28 211 VAL A N 1
ATOM 1516 C CA . VAL A 1 185 ? 17.880 11.429 41.100 1.00 12.89 211 VAL A CA 1
ATOM 1517 C C . VAL A 1 185 ? 16.760 12.050 41.954 1.00 11.87 211 VAL A C 1
ATOM 1518 O O . VAL A 1 185 ? 15.772 11.374 42.325 1.00 14.07 211 VAL A O 1
ATOM 1522 N N . PHE A 1 186 ? 16.927 13.338 42.287 1.00 13.09 212 PHE A N 1
ATOM 1523 C CA . PHE A 1 186 ? 16.008 13.996 43.216 1.00 14.64 212 PHE A CA 1
ATOM 1524 C C . PHE A 1 186 ? 15.104 15.006 42.551 1.00 16.32 212 PHE A C 1
ATOM 1525 O O . PHE A 1 186 ? 14.192 15.543 43.176 1.00 15.89 212 PHE A O 1
ATOM 1533 N N . ASP A 1 187 ? 15.414 15.313 41.302 1.00 14.23 213 ASP A N 1
ATOM 1534 C CA . ASP A 1 187 ? 14.608 16.248 40.496 1.00 12.55 213 ASP A CA 1
ATOM 1535 C C . ASP A 1 187 ? 14.882 15.925 39.044 1.00 13.33 213 ASP A C 1
ATOM 1536 O O . ASP A 1 187 ? 15.845 15.214 38.704 1.00 12.54 213 ASP A O 1
ATOM 1549 N N . HIS A 1 189 ? 14.507 17.776 34.959 1.00 12.94 215 HIS A N 1
ATOM 1550 C CA . HIS A 1 189 ? 14.033 18.715 33.930 1.00 14.40 215 HIS A CA 1
ATOM 1551 C C . HIS A 1 189 ? 13.691 17.885 32.704 1.00 12.88 215 HIS A C 1
ATOM 1552 O O . HIS A 1 189 ? 14.575 17.230 32.091 1.00 14.39 215 HIS A O 1
ATOM 1559 N N . ILE A 1 190 ? 12.434 18.022 32.277 1.00 13.24 216 ILE A N 1
ATOM 1560 C CA . ILE A 1 190 ? 11.941 17.458 31.017 1.00 14.48 216 ILE A CA 1
ATOM 1561 C C . ILE A 1 190 ? 12.019 18.538 29.969 1.00 14.03 216 ILE A C 1
ATOM 1562 O O . ILE A 1 190 ? 11.810 19.724 30.266 1.00 13.89 216 ILE A O 1
ATOM 1567 N N . LYS A 1 191 ? 12.399 18.131 28.760 1.00 13.44 217 LYS A N 1
ATOM 1568 C CA . LYS A 1 191 ? 12.562 18.999 27.591 1.00 15.34 217 LYS A CA 1
ATOM 1569 C C . LYS A 1 191 ? 12.892 18.034 26.457 1.00 13.83 217 LYS A C 1
ATOM 1570 O O . LYS A 1 191 ? 13.168 16.830 26.701 1.00 15.54 217 LYS A O 1
ATOM 1576 N N . ASP A 1 192 ? 12.789 18.556 25.248 1.00 13.47 218 ASP A N 1
ATOM 1577 C CA . ASP A 1 192 ? 13.158 17.789 24.093 1.00 11.95 218 ASP A CA 1
ATOM 1578 C C . ASP A 1 192 ? 14.245 18.486 23.275 1.00 11.83 218 ASP A C 1
ATOM 1579 O O . ASP A 1 192 ? 14.399 19.697 23.344 1.00 13.34 218 ASP A O 1
ATOM 1584 N N . VAL A 1 193 ? 14.978 17.728 22.493 1.00 11.91 219 VAL A N 1
ATOM 1585 C CA . VAL A 1 193 ? 16.130 18.198 21.704 1.00 13.04 219 VAL A CA 1
ATOM 1586 C C . VAL A 1 193 ? 16.107 17.571 20.317 1.00 13.23 219 VAL A C 1
ATOM 1587 O O . VAL A 1 193 ? 15.609 16.455 20.139 1.00 13.75 219 VAL A O 1
ATOM 1591 N N . THR A 1 194 ? 16.786 18.213 19.349 1.00 14.09 220 THR A N 1
ATOM 1592 C CA . THR A 1 194 ? 16.719 17.789 17.939 1.00 14.02 220 THR A CA 1
ATOM 1593 C C . THR A 1 194 ? 17.801 16.750 17.581 1.00 12.55 220 THR A C 1
ATOM 1594 O O . THR A 1 194 ? 17.726 16.128 16.538 1.00 14.73 220 THR A O 1
ATOM 1598 N N . ASP A 1 195 ? 18.770 16.557 18.474 1.00 13.63 221 ASP A N 1
ATOM 1599 C CA . ASP A 1 195 ? 19.833 15.594 18.212 1.00 14.12 221 ASP A CA 1
ATOM 1600 C C . ASP A 1 195 ? 20.518 15.218 19.501 1.00 12.93 221 ASP A C 1
ATOM 1601 O O . ASP A 1 195 ? 20.526 16.028 20.448 1.00 15.23 221 ASP A O 1
ATOM 1606 N N . SER A 1 196 ? 21.080 14.021 19.537 1.00 14.61 222 SER A N 1
ATOM 1607 C CA . SER A 1 196 ? 21.887 13.532 20.653 1.00 13.94 222 SER A CA 1
ATOM 1608 C C . SER A 1 196 ? 23.359 13.977 20.505 1.00 16.88 222 SER A C 1
ATOM 1609 O O . SER A 1 196 ? 24.287 13.154 20.554 1.00 17.93 222 SER A O 1
ATOM 1612 N N . SER A 1 197 ? 23.567 15.283 20.392 1.00 16.16 223 SER A N 1
ATOM 1613 C CA . SER A 1 197 ? 24.875 15.908 20.231 1.00 15.93 223 SER A CA 1
ATOM 1614 C C . SER A 1 197 ? 24.813 17.339 20.676 1.00 18.23 223 SER A C 1
ATOM 1615 O O . SER A 1 197 ? 23.751 17.887 20.912 1.00 16.81 223 SER A O 1
ATOM 1618 N N . LYS A 1 198 ? 25.962 17.966 20.776 1.00 17.51 224 LYS A N 1
ATOM 1619 C CA . LYS A 1 198 ? 26.047 19.396 21.096 1.00 17.64 224 LYS A CA 1
ATOM 1620 C C . LYS A 1 198 ? 25.214 20.279 20.149 1.00 16.59 224 LYS A C 1
ATOM 1621 O O . LYS A 1 198 ? 24.621 21.286 20.580 1.00 17.14 224 LYS A O 1
ATOM 1627 N N . ALA A 1 199 ? 25.130 19.861 18.891 1.00 17.92 225 ALA A N 1
ATOM 1628 C CA . ALA A 1 199 ? 24.336 20.560 17.869 1.00 18.49 225 ALA A CA 1
ATOM 1629 C C . ALA A 1 199 ? 22.828 20.447 18.069 1.00 18.24 225 ALA A C 1
ATOM 1630 O O . ALA A 1 199 ? 22.077 21.198 17.423 1.00 19.85 225 ALA A O 1
ATOM 1632 N N . GLY A 1 200 ? 22.375 19.507 18.896 1.00 17.25 226 GLY A N 1
ATOM 1633 C CA . GLY A 1 200 ? 20.941 19.421 19.213 1.00 17.17 226 GLY A CA 1
ATOM 1634 C C . GLY A 1 200 ? 20.463 20.698 19.875 1.00 18.86 226 GLY A C 1
ATOM 1635 O O . GLY A 1 200 ? 21.109 21.209 20.785 1.00 17.86 226 GLY A O 1
ATOM 1636 N N . VAL A 1 201 ? 19.333 21.240 19.402 1.00 15.96 227 VAL A N 1
ATOM 1637 C CA . VAL A 1 201 ? 18.719 22.393 20.034 1.00 15.43 227 VAL A CA 1
ATOM 1638 C C . VAL A 1 201 ? 17.367 22.038 20.653 1.00 14.07 227 VAL A C 1
ATOM 1639 O O . VAL A 1 201 ? 16.805 20.991 20.378 1.00 15.43 227 VAL A O 1
ATOM 1643 N N . GLY A 1 202 ? 16.826 22.916 21.442 1.00 14.67 228 GLY A N 1
ATOM 1644 C CA . GLY A 1 202 ? 15.558 22.678 22.079 1.00 13.67 228 GLY A CA 1
ATOM 1645 C C . GLY A 1 202 ? 14.442 22.701 21.076 1.00 13.54 228 GLY A C 1
ATOM 1646 O O . GLY A 1 202 ? 14.462 23.448 20.103 1.00 13.09 228 GLY A O 1
ATOM 1647 N N . ILE A 1 203 ? 13.409 21.929 21.385 1.00 12.49 229 ILE A N 1
ATOM 1648 C CA . ILE A 1 203 ? 12.226 21.840 20.540 1.00 11.83 229 ILE A CA 1
ATOM 1649 C C . ILE A 1 203 ? 11.049 21.393 21.399 1.00 12.15 229 ILE A C 1
ATOM 1650 O O . ILE A 1 203 ? 11.249 20.816 22.448 1.00 13.57 229 ILE A O 1
ATOM 1655 N N . GLU A 1 204 ? 9.846 21.555 20.884 1.00 11.88 230 GLU A N 1
ATOM 1656 C CA . GLU A 1 204 ? 8.614 21.178 21.574 1.00 12.55 230 GLU A CA 1
ATOM 1657 C C . GLU A 1 204 ? 8.674 19.683 21.868 1.00 13.69 230 GLU A C 1
ATOM 1658 O O . GLU A 1 204 ? 9.068 18.917 21.013 1.00 13.50 230 GLU A O 1
ATOM 1664 N N . ILE A 1 205 ? 8.187 19.279 23.053 1.00 12.73 231 ILE A N 1
ATOM 1665 C CA . ILE A 1 205 ? 8.164 17.892 23.446 1.00 12.38 231 ILE A CA 1
ATOM 1666 C C . ILE A 1 205 ? 7.330 17.115 22.450 1.00 13.55 231 ILE A C 1
ATOM 1667 O O . ILE A 1 205 ? 6.201 17.509 22.083 1.00 14.48 231 ILE A O 1
ATOM 1672 N N . GLY A 1 206 ? 7.920 16.019 21.970 1.00 12.15 232 GLY A N 1
ATOM 1673 C CA . GLY A 1 206 ? 7.308 15.172 20.962 1.00 14.67 232 GLY A CA 1
ATOM 1674 C C . GLY A 1 206 ? 7.904 15.343 19.577 1.00 14.19 232 GLY A C 1
ATOM 1675 O O . GLY A 1 206 ? 7.843 14.406 18.765 1.00 16.07 232 GLY A O 1
ATOM 1676 N N . ARG A 1 207 ? 8.426 16.539 19.300 1.00 12.26 233 ARG A N 1
ATOM 1677 C CA . ARG A 1 207 ? 9.043 16.858 18.002 1.00 13.93 233 ARG A CA 1
ATOM 1678 C C . ARG A 1 207 ? 10.487 16.407 17.898 1.00 14.49 233 ARG A C 1
ATOM 1679 O O . ARG A 1 207 ? 11.042 16.406 16.802 1.00 14.33 233 ARG A O 1
ATOM 1687 N N . GLY A 1 208 ? 11.134 16.170 19.025 1.00 12.88 234 GLY A N 1
ATOM 1688 C CA . GLY A 1 208 ? 12.564 15.872 19.083 1.00 14.14 234 GLY A CA 1
ATOM 1689 C C . GLY A 1 208 ? 12.870 14.410 19.257 1.00 13.01 234 GLY A C 1
ATOM 1690 O O . GLY A 1 208 ? 12.127 13.540 18.826 1.00 15.08 234 GLY A O 1
ATOM 1691 N N . LYS A 1 209 ? 13.983 14.137 19.906 1.00 12.58 235 LYS A N 1
ATOM 1692 C CA . LYS A 1 209 ? 14.547 12.783 19.929 1.00 14.73 235 LYS A CA 1
ATOM 1693 C C . LYS A 1 209 ? 14.330 12.042 21.238 1.00 13.84 235 LYS A C 1
ATOM 1694 O O . LYS A 1 209 ? 14.591 10.839 21.292 1.00 14.48 235 LYS A O 1
ATOM 1698 N N . ILE A 1 210 ? 13.890 12.713 22.299 1.00 14.67 236 ILE A N 1
ATOM 1699 C CA . ILE A 1 210 ? 13.798 12.092 23.626 1.00 14.69 236 ILE A CA 1
ATOM 1700 C C . ILE A 1 210 ? 12.674 11.040 23.639 1.00 13.66 236 ILE A C 1
ATOM 1701 O O . ILE A 1 210 ? 11.620 11.276 23.037 1.00 13.59 236 ILE A O 1
ATOM 1706 N N . ASP A 1 211 ? 12.954 9.859 24.197 1.00 13.05 237 ASP A N 1
ATOM 1707 C CA . ASP A 1 211 ? 11.954 8.799 24.236 1.00 13.68 237 ASP A CA 1
ATOM 1708 C C . ASP A 1 211 ? 11.120 8.951 25.516 1.00 12.69 237 ASP A C 1
ATOM 1709 O O . ASP A 1 211 ? 11.428 8.404 26.574 1.00 14.07 237 ASP A O 1
ATOM 1714 N N . PHE A 1 212 ? 10.053 9.718 25.403 1.00 13.49 238 PHE A N 1
ATOM 1715 C CA . PHE A 1 212 ? 9.216 9.952 26.550 1.00 12.46 238 PHE A CA 1
ATOM 1716 C C . PHE A 1 212 ? 8.472 8.710 27.068 1.00 14.90 238 PHE A C 1
ATOM 1717 O O . PHE A 1 212 ? 8.391 8.510 28.290 1.00 14.31 238 PHE A O 1
ATOM 1725 N N . PRO A 1 213 ? 7.890 7.873 26.157 1.00 12.70 239 PRO A N 1
ATOM 1726 C CA . PRO A 1 213 ? 7.305 6.680 26.655 1.00 13.90 239 PRO A CA 1
ATOM 1727 C C . PRO A 1 213 ? 8.277 5.833 27.502 1.00 14.28 239 PRO A C 1
ATOM 1728 O O . PRO A 1 213 ? 7.914 5.326 28.553 1.00 13.73 239 PRO A O 1
ATOM 1732 N N . ALA A 1 214 ? 9.511 5.682 27.027 1.00 16.21 240 ALA A N 1
ATOM 1733 C CA . ALA A 1 214 ? 10.496 4.925 27.758 1.00 12.94 240 ALA A CA 1
ATOM 1734 C C . ALA A 1 214 ? 10.820 5.549 29.124 1.00 13.66 240 ALA A C 1
ATOM 1735 O O . ALA A 1 214 ? 11.006 4.828 30.125 1.00 14.78 240 ALA A O 1
ATOM 1737 N N . LEU A 1 215 ? 10.883 6.871 29.132 1.00 15.92 241 LEU A N 1
ATOM 1738 C CA . LEU A 1 215 ? 11.152 7.630 30.337 1.00 14.05 241 LEU A CA 1
ATOM 1739 C C . LEU A 1 215 ? 10.014 7.383 31.354 1.00 13.71 241 LEU A C 1
ATOM 1740 O O . LEU A 1 215 ? 10.247 7.071 32.527 1.00 14.52 241 LEU A O 1
ATOM 1745 N N . ILE A 1 216 ? 8.788 7.475 30.883 1.00 14.95 242 ILE A N 1
ATOM 1746 C CA . ILE A 1 216 ? 7.633 7.256 31.756 1.00 13.13 242 ILE A CA 1
ATOM 1747 C C . ILE A 1 216 ? 7.592 5.827 32.315 1.00 14.07 242 ILE A C 1
ATOM 1748 O O . ILE A 1 216 ? 7.390 5.624 33.511 1.00 16.94 242 ILE A O 1
ATOM 1753 N N . ARG A 1 217 ? 7.862 4.828 31.472 1.00 14.53 243 ARG A N 1
ATOM 1754 C CA . ARG A 1 217 ? 7.899 3.475 31.958 1.00 14.02 243 ARG A CA 1
ATOM 1755 C C . ARG A 1 217 ? 9.007 3.290 32.983 1.00 15.86 243 ARG A C 1
ATOM 1756 O O . ARG A 1 217 ? 8.835 2.579 33.977 1.00 15.39 243 ARG A O 1
ATOM 1780 N N . ARG A 1 220 ? 8.166 4.684 36.431 1.00 14.64 246 ARG A N 1
ATOM 1781 C CA . ARG A 1 220 ? 7.321 3.706 37.132 1.00 12.58 246 ARG A CA 1
ATOM 1782 C C . ARG A 1 220 ? 8.187 2.559 37.672 1.00 16.54 246 ARG A C 1
ATOM 1783 O O . ARG A 1 220 ? 8.055 2.158 38.818 1.00 17.90 246 ARG A O 1
ATOM 1791 N N . GLU A 1 221 ? 9.113 2.066 36.852 1.00 14.92 247 GLU A N 1
ATOM 1792 C CA . GLU A 1 221 ? 9.936 0.916 37.231 1.00 16.07 247 GLU A CA 1
ATOM 1793 C C . GLU A 1 221 ? 10.822 1.223 38.450 1.00 15.13 247 GLU A C 1
ATOM 1794 O O . GLU A 1 221 ? 10.984 0.316 39.318 1.00 17.82 247 GLU A O 1
ATOM 1800 N N . VAL A 1 222 ? 11.395 2.434 38.527 1.00 14.36 248 VAL A N 1
ATOM 1801 C CA . VAL A 1 222 ? 12.267 2.787 39.662 1.00 14.82 248 VAL A CA 1
ATOM 1802 C C . VAL A 1 222 ? 11.530 3.547 40.745 1.00 17.29 248 VAL A C 1
ATOM 1803 O O . VAL A 1 222 ? 12.138 3.929 41.753 1.00 17.68 248 VAL A O 1
ATOM 1807 N N . ASN A 1 223 ? 10.227 3.726 40.545 1.00 15.40 249 ASN A N 1
ATOM 1808 C CA . ASN A 1 223 ? 9.362 4.487 41.443 1.00 15.77 249 ASN A CA 1
ATOM 1809 C C . ASN A 1 223 ? 9.934 5.875 41.766 1.00 18.95 249 ASN A C 1
ATOM 1810 O O . ASN A 1 223 ? 10.104 6.231 42.910 1.00 17.09 249 ASN A O 1
ATOM 1815 N N . TYR A 1 224 ? 10.253 6.648 40.720 1.00 17.89 250 TYR A N 1
ATOM 1816 C CA . TYR A 1 224 ? 10.589 8.062 40.848 1.00 15.78 250 TYR A CA 1
ATOM 1817 C C . TYR A 1 224 ? 9.394 8.918 41.306 1.00 16.26 250 TYR A C 1
ATOM 1818 O O . TYR A 1 224 ? 8.403 9.065 40.592 1.00 16.18 250 TYR A O 1
ATOM 1827 N N . THR A 1 225 ? 9.492 9.498 42.510 1.00 15.38 251 THR A N 1
ATOM 1828 C CA . THR A 1 225 ? 8.376 10.224 43.105 1.00 15.46 251 THR A CA 1
ATOM 1829 C C . THR A 1 225 ? 8.634 11.730 43.184 1.00 15.03 251 THR A C 1
ATOM 1830 O O . THR A 1 225 ? 7.870 12.459 43.823 1.00 18.09 251 THR A O 1
ATOM 1834 N N . GLY A 1 226 ? 9.694 12.175 42.524 1.00 13.94 252 GLY A N 1
ATOM 1835 C CA . GLY A 1 226 ? 9.959 13.592 42.406 1.00 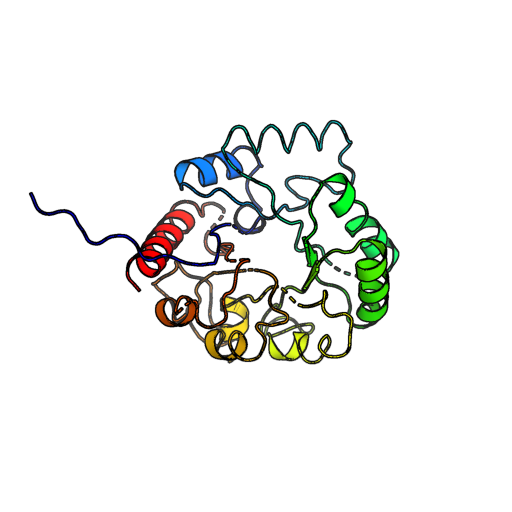14.26 252 GLY A CA 1
ATOM 1836 C C . GLY A 1 226 ? 9.188 14.243 41.300 1.00 15.17 252 GLY A C 1
ATOM 1837 O O . GLY A 1 226 ? 8.169 13.725 40.797 1.00 16.51 252 GLY A O 1
ATOM 1854 N N A CYS A 1 228 ? 8.906 16.224 37.602 0.50 11.00 254 CYS A N 1
ATOM 1855 N N B CYS A 1 228 ? 8.758 16.210 37.417 0.50 14.46 254 CYS A N 1
ATOM 1856 C CA A CYS A 1 228 ? 9.349 16.281 36.207 0.50 13.15 254 CYS A CA 1
ATOM 1857 C CA B CYS A 1 228 ? 9.184 16.296 36.017 0.50 14.44 254 CYS A CA 1
ATOM 1858 C C A CYS A 1 228 ? 8.907 17.692 35.847 0.50 12.32 254 CYS A C 1
ATOM 1859 C C B CYS A 1 228 ? 8.866 17.738 35.663 0.50 14.20 254 CYS A C 1
ATOM 1860 O O A CYS A 1 228 ? 7.712 17.952 35.713 0.50 12.56 254 CYS A O 1
ATOM 1861 O O B CYS A 1 228 ? 7.728 18.075 35.330 0.50 13.44 254 CYS A O 1
ATOM 1866 N N . SER A 1 229 ? 9.890 18.586 35.748 1.00 12.57 255 SER A N 1
ATOM 1867 C CA . SER A 1 229 ? 9.694 20.023 35.608 1.00 12.23 255 SER A CA 1
ATOM 1868 C C . SER A 1 229 ? 10.109 20.476 34.219 1.00 12.00 255 SER A C 1
ATOM 1869 O O . SER A 1 229 ? 11.243 20.250 33.776 1.00 12.83 255 SER A O 1
ATOM 1872 N N . LEU A 1 230 ? 9.151 21.024 33.473 1.00 12.91 256 LEU A N 1
ATOM 1873 C CA . LEU A 1 230 ? 9.448 21.465 32.133 1.00 13.95 256 LEU A CA 1
ATOM 1874 C C . LEU A 1 230 ? 10.335 22.672 32.109 1.00 13.39 256 LEU A C 1
ATOM 1875 O O . LEU A 1 230 ? 10.050 23.692 32.718 1.00 12.71 256 LEU A O 1
ATOM 1880 N N . GLU A 1 231 ? 11.462 22.535 31.430 1.00 13.73 257 GLU A N 1
ATOM 1881 C CA . GLU A 1 231 ? 12.393 23.650 31.219 1.00 14.05 257 GLU A CA 1
ATOM 1882 C C . GLU A 1 231 ? 12.471 23.913 29.729 1.00 14.92 257 GLU A C 1
ATOM 1883 O O . GLU A 1 231 ? 13.204 23.273 28.969 1.00 14.27 257 GLU A O 1
ATOM 1889 N N . TYR A 1 232 ? 11.629 24.833 29.294 1.00 13.68 258 TYR A N 1
ATOM 1890 C CA . TYR A 1 232 ? 11.421 25.119 27.868 1.00 14.69 258 TYR A CA 1
ATOM 1891 C C . TYR A 1 232 ? 12.306 26.255 27.387 1.00 13.06 258 TYR A C 1
ATOM 1892 O O . TYR A 1 232 ? 12.162 27.391 27.855 1.00 16.49 258 TYR A O 1
ATOM 1901 N N . GLU A 1 233 ? 13.286 25.945 26.513 1.00 14.11 259 GLU A N 1
ATOM 1902 C CA . GLU A 1 233 ? 14.364 26.871 26.134 1.00 15.86 259 GLU A CA 1
ATOM 1903 C C . GLU A 1 233 ? 14.376 27.156 24.644 1.00 17.42 259 GLU A C 1
ATOM 1904 O O . GLU A 1 233 ? 15.391 27.208 23.981 1.00 21.35 259 GLU A O 1
ATOM 1910 N N . LYS A 1 234 ? 13.211 27.324 24.103 1.00 13.79 260 LYS A N 1
ATOM 1911 C CA . LYS A 1 234 ? 12.995 27.736 22.730 1.00 15.37 260 LYS A CA 1
ATOM 1912 C C . LYS A 1 234 ? 12.025 28.904 22.756 1.00 13.57 260 LYS A C 1
ATOM 1913 O O . LYS A 1 234 ? 11.136 28.955 23.622 1.00 13.75 260 LYS A O 1
ATOM 1919 N N . ASP A 1 235 ? 12.166 29.890 21.868 1.00 14.02 261 ASP A N 1
ATOM 1920 C CA . ASP A 1 235 ? 11.269 31.020 21.753 1.00 14.37 261 ASP A CA 1
ATOM 1921 C C . ASP A 1 235 ? 11.046 31.738 23.106 1.00 14.50 261 ASP A C 1
ATOM 1922 O O . ASP A 1 235 ? 9.933 32.057 23.497 1.00 14.18 261 ASP A O 1
ATOM 1935 N N . LYS A 1 237 ? 11.394 34.553 24.462 1.00 14.94 263 LYS A N 1
ATOM 1936 C CA . LYS A 1 237 ? 10.689 35.828 24.553 1.00 17.51 263 LYS A CA 1
ATOM 1937 C C . LYS A 1 237 ? 9.173 35.725 24.314 1.00 16.25 263 LYS A C 1
ATOM 1938 O O . LYS A 1 237 ? 8.439 36.690 24.574 1.00 16.60 263 LYS A O 1
ATOM 1944 N N . ASP A 1 238 ? 8.707 34.595 23.777 1.00 16.90 264 ASP A N 1
ATOM 1945 C CA . ASP A 1 238 ? 7.265 34.322 23.551 1.00 15.03 264 ASP A CA 1
ATOM 1946 C C . ASP A 1 238 ? 7.007 32.816 23.500 1.00 15.52 264 ASP A C 1
ATOM 1947 O O . ASP A 1 238 ? 6.692 32.284 22.455 1.00 15.10 264 ASP A O 1
ATOM 1952 N N . PRO A 1 239 ? 7.195 32.147 24.651 1.00 14.23 265 PRO A N 1
ATOM 1953 C CA . PRO A 1 239 ? 7.284 30.682 24.649 1.00 13.88 265 PRO A CA 1
ATOM 1954 C C . PRO A 1 239 ? 5.946 29.914 24.820 1.00 13.51 265 PRO A C 1
ATOM 1955 O O . PRO A 1 239 ? 5.907 28.666 24.883 1.00 14.90 265 PRO A O 1
ATOM 1959 N N . PHE A 1 240 ? 4.864 30.689 25.032 1.00 14.90 266 PHE A N 1
ATOM 1960 C CA . PHE A 1 240 ? 3.617 30.146 25.550 1.00 15.02 266 PH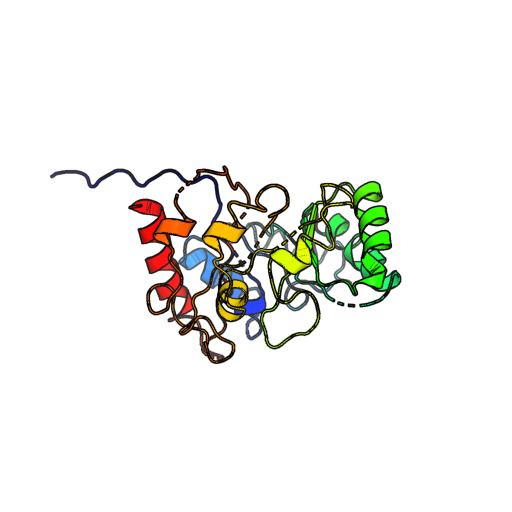E A CA 1
ATOM 1961 C C . PHE A 1 240 ? 3.095 28.994 24.661 1.00 14.27 266 PHE A C 1
ATOM 1962 O O . PHE A 1 240 ? 2.694 27.908 25.186 1.00 13.31 266 PHE A O 1
ATOM 1970 N N A LEU A 1 241 ? 3.083 29.207 23.358 0.50 14.78 267 LEU A N 1
ATOM 1971 N N B LEU A 1 241 ? 3.032 29.171 23.338 0.50 15.08 267 LEU A N 1
ATOM 1972 C CA A LEU A 1 241 ? 2.570 28.197 22.462 0.50 12.12 267 LEU A CA 1
ATOM 1973 C CA B LEU A 1 241 ? 2.540 28.072 22.482 0.50 13.39 267 LEU A CA 1
ATOM 1974 C C A LEU A 1 241 ? 3.352 26.876 22.537 0.50 13.69 267 LEU A C 1
ATOM 1975 C C B LEU A 1 241 ? 3.359 26.816 22.641 0.50 13.61 267 LEU A C 1
ATOM 1976 O O A LEU A 1 241 ? 2.792 25.786 22.492 0.50 14.33 267 LEU A O 1
ATOM 1977 O O B LEU A 1 241 ? 2.849 25.704 22.720 0.50 13.28 267 LEU A O 1
ATOM 1986 N N . GLY A 1 242 ? 4.674 26.995 22.669 1.00 12.85 268 GLY A N 1
ATOM 1987 C CA . GLY A 1 242 ? 5.551 25.839 22.771 1.00 13.52 268 GLY A CA 1
ATOM 1988 C C . GLY A 1 242 ? 5.485 25.134 24.114 1.00 11.52 268 GLY A C 1
ATOM 1989 O O . GLY A 1 242 ? 5.538 23.904 24.205 1.00 12.87 268 GLY A O 1
ATOM 1990 N N . ILE A 1 243 ? 5.398 25.938 25.165 1.00 12.08 269 ILE A N 1
ATOM 1991 C CA . ILE A 1 243 ? 5.175 25.422 26.529 1.00 12.67 269 ILE A CA 1
ATOM 1992 C C . ILE A 1 243 ? 3.907 24.564 26.526 1.00 13.44 269 ILE A C 1
ATOM 1993 O O . ILE A 1 243 ? 3.904 23.390 26.928 1.00 13.14 269 ILE A O 1
ATOM 1998 N N . ALA A 1 244 ? 2.833 25.102 25.974 1.00 13.97 270 ALA A N 1
ATOM 1999 C CA . ALA A 1 244 ? 1.505 24.407 26.050 1.00 14.33 270 ALA A CA 1
ATOM 2000 C C . ALA A 1 244 ? 1.446 23.167 25.187 1.00 12.40 270 ALA A C 1
ATOM 2001 O O . ALA A 1 244 ? 0.997 22.129 25.642 1.00 13.96 270 ALA A O 1
ATOM 2003 N N . GLU A 1 245 ? 2.054 23.231 23.985 1.00 11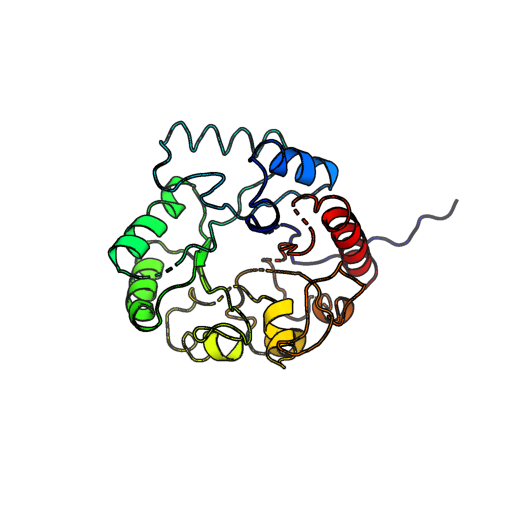.62 271 GLU A N 1
ATOM 2004 C CA . GLU A 1 245 ? 2.125 22.027 23.159 1.00 10.88 271 GLU A CA 1
ATOM 2005 C C . GLU A 1 245 ? 2.941 20.950 23.853 1.00 12.08 271 GLU A C 1
ATOM 2006 O O . GLU A 1 245 ? 2.572 19.781 23.879 1.00 13.09 271 GLU A O 1
ATOM 2012 N N . SER A 1 246 ? 4.075 21.334 24.465 1.00 12.51 272 SER A N 1
ATOM 2013 C CA . SER A 1 246 ? 4.925 20.365 25.111 1.00 11.36 272 SER A CA 1
ATOM 2014 C C . SER A 1 246 ? 4.198 19.695 26.292 1.00 10.66 272 SER A C 1
ATOM 2015 O O . SER A 1 246 ? 4.333 18.464 26.514 1.00 13.18 272 SER A O 1
ATOM 2018 N N . ILE A 1 247 ? 3.441 20.468 27.072 1.00 11.82 273 ILE A N 1
ATOM 2019 C CA . ILE A 1 247 ? 2.674 19.972 28.192 1.00 13.13 273 ILE A CA 1
ATOM 2020 C C . ILE A 1 247 ? 1.586 19.011 27.698 1.00 12.51 273 ILE A C 1
ATOM 2021 O O . ILE A 1 247 ? 1.351 17.930 28.288 1.00 13.88 273 ILE A O 1
ATOM 2026 N N . GLY A 1 248 ? 0.881 19.387 26.647 1.00 12.64 274 GLY A N 1
ATOM 2027 C CA . GLY A 1 248 ? -0.111 18.478 26.091 1.00 12.14 274 GLY A CA 1
ATOM 2028 C C . GLY A 1 248 ? 0.434 17.149 25.649 1.00 12.92 274 GLY A C 1
ATOM 2029 O O . GLY A 1 248 ? -0.116 16.130 25.932 1.00 12.80 274 GLY A O 1
ATOM 2030 N N . TYR A 1 249 ? 1.555 17.185 24.927 1.00 11.39 275 TYR A N 1
ATOM 2031 C CA . TYR A 1 249 ? 2.182 15.981 24.451 1.00 11.93 275 TYR A CA 1
ATOM 2032 C C . TYR A 1 249 ? 2.579 15.128 25.681 1.00 11.23 275 TYR A C 1
ATOM 2033 O O . TYR A 1 249 ? 2.337 13.928 25.785 1.00 13.00 275 TYR A O 1
ATOM 2042 N N . PHE A 1 250 ? 3.228 15.724 26.676 1.00 11.18 276 PHE A N 1
ATOM 2043 C CA . PHE A 1 250 ? 3.714 15.000 27.840 1.00 11.91 276 PHE A CA 1
ATOM 2044 C C . PHE A 1 250 ? 2.551 14.450 28.658 1.00 12.31 276 PHE A C 1
ATOM 2045 O O . PHE A 1 250 ? 2.633 13.330 29.227 1.00 12.62 276 PHE A O 1
ATOM 2053 N N . LYS A 1 251 ? 1.450 15.206 28.795 1.00 12.61 277 LYS A N 1
ATOM 2054 C CA . LYS A 1 251 ? 0.288 14.685 29.521 1.00 13.90 277 LYS A CA 1
ATOM 2055 C C . LYS A 1 251 ? -0.224 13.389 28.840 1.00 13.52 277 LYS A C 1
ATOM 2056 O O . LYS A 1 251 ? -0.540 12.393 29.484 1.00 13.56 277 LYS A O 1
ATOM 2062 N N . ALA A 1 252 ? -0.312 13.438 27.510 1.00 12.28 278 ALA A N 1
ATOM 2063 C CA . ALA A 1 252 ? -0.760 12.274 26.780 1.00 12.54 278 ALA A CA 1
ATOM 2064 C C . ALA A 1 252 ? 0.148 11.093 26.960 1.00 13.89 278 ALA A C 1
ATOM 2065 O O . ALA A 1 252 ? -0.334 9.998 27.197 1.00 14.73 278 ALA A O 1
ATOM 2067 N N . VAL A 1 253 ? 1.461 11.292 26.829 1.00 13.11 279 VAL A N 1
ATOM 2068 C CA . VAL A 1 253 ? 2.397 10.181 27.081 1.00 16.13 279 VAL A CA 1
ATOM 2069 C C . VAL A 1 253 ? 2.202 9.609 28.498 1.00 14.22 279 VAL A C 1
ATOM 2070 O O . VAL A 1 253 ? 2.158 8.395 28.685 1.00 13.64 279 VAL A O 1
ATOM 2074 N N . SER A 1 254 ? 1.986 10.498 29.463 1.00 13.70 280 SER A N 1
ATOM 2075 C CA . SER A 1 254 ? 1.814 10.084 30.892 1.00 14.15 280 SER A CA 1
ATOM 2076 C C . SER A 1 254 ? 0.544 9.227 31.060 1.00 15.45 280 SER A C 1
ATOM 2077 O O . SER A 1 254 ? 0.511 8.255 31.822 1.00 15.45 280 SER A O 1
ATOM 2080 N N . ASP A 1 255 ? -0.497 9.624 30.314 1.00 14.21 281 ASP A N 1
ATOM 2081 C CA . ASP A 1 255 ? -1.807 9.013 30.444 1.00 15.85 281 ASP A CA 1
ATOM 2082 C C . ASP A 1 255 ? -1.926 7.653 29.749 1.00 14.66 281 ASP A C 1
ATOM 2083 O O . ASP A 1 255 ? -2.662 6.741 30.208 1.00 16.49 281 ASP A O 1
ATOM 2088 N N . LEU A 1 256 ? -1.248 7.511 28.604 1.00 15.04 282 LEU A N 1
ATOM 2089 C CA . LEU A 1 256 ? -1.499 6.424 27.643 1.00 16.44 282 LEU A CA 1
ATOM 2090 C C . LEU A 1 256 ? -0.402 5.367 27.622 1.00 18.77 282 LEU A C 1
ATOM 2091 O O . LEU A 1 256 ? -0.588 4.278 27.033 1.00 19.31 282 LEU A O 1
ATOM 2096 N N . THR A 1 257 ? 0.750 5.677 28.224 1.00 16.49 283 THR A N 1
ATOM 2097 C CA . THR A 1 257 ? 1.882 4.741 28.210 1.00 20.64 283 THR A CA 1
ATOM 2098 C C . THR A 1 257 ? 1.586 3.684 29.261 1.00 20.90 283 THR A C 1
ATOM 2099 O O . THR A 1 257 ? 0.993 3.924 30.319 1.00 19.79 283 THR A O 1
#

Sequence (243 aa):
VKKPKAPKAVNPFHLGAGYTFVNFDLDDTTLKTLERLDIHYLCIKDFHLPLNSTDEQIRRAFHDKKCAAHKVTGYAVGPIYKSEEEIDRAFDDYAKRVGVKLIVGVPNYELLPYVDKKVKEYDFHYAIHLHGPDIKTYPDATDVWVVHTKDLDPRIGCLDVGHDLRNGCDPVADLKKKKYHTRVFDHIKDVTDSSKAGVGIEIGRGKIDFPALIRREVNYTGCCSLEYEKDKDPFLLGIAESIGYFKAVSDLT

CATH classification: 3.20.20.150

Radius of gyration: 17.67 Å; Cα contacts (8 Å, |Δi|>4): 457; chains: 1; bounding box: 58×39×41 Å

Secondary structure (DSSP, 8-state):
--PPPPPPP-SS----GGGGTTS-HHHHHHHHHHTT--EEEE-TTTS-TT--HHHHHHHHHHHHHTT-EEEEEEEE---HHHHHHHHHHHHHHT-SEEEE---GGGHHHHHHHHHHHT-EEEE----TT-SSS-SHHHHHHHHTTS-TTB----HHHHHHTT--HHHHHHHHGGG----B-EES-SSTT--EE-TTSSS--HHHHH--TT------B--------HHHHHHHHHHHHHHHHH-